Protein AF-A0A0U5F1R9-F1 (afdb_monomer_lite)

Radius of gyration: 29.96 Å; chains: 1; bounding box: 69×54×104 Å

Foldseek 3Di:
DDDDDDPPCPPPPPDDPVQDDPVFAQDPDDPDDPVNVVVVVVVVCPAPVNVVVLVVLVVPPDDVVVSVVVVVVVVVVVVVVVVVLCVVCVVRSGDPLVVLCVVLNDVGSVVVVVVVVVVVVVVVVVRVVVVVVVVLVVCCVVPVVCVVVSPPVVPDPCVVVVVVVVVVPPPDDDPPPPPPPPPPDPPPCPDDPPDDDDDPPDDPDDPDPPPDDDDDPDDD

pLDDT: mean 70.12, std 21.04, range [26.09, 96.5]

Secondary structure (DSSP, 8-state):
-PPP------------TTT--GGGS--S-----HHHHHHHHHHHHS-HHHHHHHHHHHSSSS-HHHHHHHHHHHHHHHHHHHHHHHHHHHHH---HHHHHHHHHHHHHTHHHHHHHHHHHHHHHHHHHHHHHHHHHHHHHHH-GGGHHHH-HHHH-TTSHHHHHHHHTT-SSSS--------------------S-PPPTT--TT-----------S---

Organism: NCBI:txid446692

Structure (mmCIF, N/CA/C/O backbone):
data_AF-A0A0U5F1R9-F1
#
_entry.id   AF-A0A0U5F1R9-F1
#
loop_
_atom_site.group_PDB
_atom_site.id
_atom_site.type_symbol
_atom_site.label_atom_id
_atom_site.label_alt_id
_atom_site.label_comp_id
_atom_site.label_asym_id
_atom_site.label_entity_id
_atom_site.label_seq_id
_atom_site.pdbx_PDB_ins_code
_atom_site.Cartn_x
_atom_site.Cartn_y
_atom_site.Cartn_z
_atom_site.occupancy
_atom_site.B_iso_or_equiv
_atom_site.auth_seq_id
_atom_site.auth_comp_id
_atom_site.auth_asym_id
_atom_site.auth_atom_id
_atom_site.pdbx_PDB_model_num
ATOM 1 N N . MET A 1 1 ? -18.291 -7.233 63.906 1.00 38.94 1 MET A N 1
ATOM 2 C CA . MET A 1 1 ? -17.162 -7.272 62.957 1.00 38.94 1 MET A CA 1
ATOM 3 C C . MET A 1 1 ? -17.760 -7.561 61.591 1.00 38.94 1 MET A C 1
ATOM 5 O O . MET A 1 1 ? -18.086 -8.702 61.314 1.00 38.94 1 MET A O 1
ATOM 9 N N . SER A 1 2 ? -18.094 -6.514 60.836 1.00 51.09 2 SER A N 1
ATOM 10 C CA . SER A 1 2 ? -18.709 -6.617 59.508 1.00 51.09 2 SER A CA 1
ATOM 11 C C . SER A 1 2 ? -17.613 -6.827 58.464 1.00 51.09 2 SER A C 1
ATOM 13 O O . SER A 1 2 ? -16.729 -5.979 58.342 1.00 51.09 2 SER A O 1
ATOM 15 N N . GLU A 1 3 ? -17.661 -7.950 57.751 1.00 55.22 3 GLU A N 1
ATOM 16 C CA . GLU A 1 3 ? -16.858 -8.204 56.550 1.00 55.22 3 GLU A CA 1
ATOM 17 C C . GLU A 1 3 ? -16.991 -7.043 55.547 1.00 55.22 3 GLU A C 1
ATOM 19 O O . GLU A 1 3 ? -18.115 -6.611 55.269 1.00 55.22 3 GLU A O 1
ATOM 24 N N . PRO A 1 4 ? -15.892 -6.524 54.971 1.00 54.47 4 PRO A N 1
ATOM 25 C CA . PRO A 1 4 ? -15.993 -5.630 53.831 1.00 54.47 4 PRO A CA 1
ATOM 26 C C . PRO A 1 4 ? -16.301 -6.450 52.573 1.00 54.47 4 PRO A C 1
ATOM 28 O O . PRO A 1 4 ? -15.536 -7.330 52.183 1.00 54.47 4 PRO A O 1
ATOM 31 N N . ALA A 1 5 ? -17.425 -6.139 51.927 1.00 50.62 5 ALA A N 1
ATOM 32 C CA . ALA A 1 5 ? -17.806 -6.695 50.637 1.00 50.62 5 ALA A CA 1
ATOM 33 C C . ALA A 1 5 ? -16.681 -6.481 49.610 1.00 50.62 5 ALA A C 1
ATOM 35 O O . ALA A 1 5 ? -16.394 -5.353 49.203 1.00 50.62 5 ALA A O 1
ATOM 36 N N . SER A 1 6 ? -16.044 -7.570 49.178 1.00 49.09 6 SER A N 1
ATOM 37 C CA . SER A 1 6 ? -15.080 -7.540 48.084 1.00 49.09 6 SER A CA 1
ATOM 38 C C . SER A 1 6 ? -15.829 -7.314 46.770 1.00 49.09 6 SER A C 1
ATOM 40 O O . SER A 1 6 ? -16.457 -8.225 46.226 1.00 49.09 6 SER A O 1
ATOM 42 N N . PHE A 1 7 ? -15.773 -6.091 46.251 1.00 44.41 7 PHE A N 1
ATOM 43 C CA . PHE A 1 7 ? -16.306 -5.738 44.940 1.00 44.41 7 PHE A CA 1
ATOM 44 C C . PHE A 1 7 ? -15.371 -6.272 43.840 1.00 44.41 7 PHE A C 1
ATOM 46 O O . PHE A 1 7 ? -14.567 -5.545 43.262 1.00 44.41 7 PHE A O 1
ATOM 53 N N . SER A 1 8 ? -15.455 -7.575 43.569 1.00 46.41 8 SER A N 1
ATOM 54 C CA . SER A 1 8 ? -14.884 -8.196 42.372 1.00 46.41 8 SER A CA 1
ATOM 55 C C . SER A 1 8 ? -15.779 -7.858 41.179 1.00 46.41 8 SER A C 1
ATOM 57 O O . SER A 1 8 ? -16.702 -8.593 40.833 1.00 46.41 8 SER A O 1
ATOM 59 N N . HIS A 1 9 ? -15.555 -6.697 40.564 1.00 47.56 9 HIS A N 1
ATOM 60 C CA . HIS A 1 9 ? -16.227 -6.321 39.321 1.00 47.56 9 HIS A CA 1
ATOM 61 C C . HIS A 1 9 ? -15.444 -6.883 38.130 1.00 47.56 9 HIS A C 1
ATOM 63 O O . HIS A 1 9 ? -14.800 -6.151 37.375 1.00 47.56 9 HIS A O 1
ATOM 69 N N . SER A 1 10 ? -15.473 -8.207 37.970 1.00 55.53 10 SER A N 1
ATOM 70 C CA . SER A 1 10 ? -15.131 -8.841 36.697 1.00 55.53 10 SER A CA 1
ATOM 71 C C . SER A 1 10 ? -16.234 -8.481 35.704 1.00 55.53 10 SER A C 1
ATOM 73 O O . SER A 1 10 ? -17.285 -9.109 35.618 1.00 55.53 10 SER A O 1
ATOM 75 N N . ARG A 1 11 ? -16.034 -7.366 34.998 1.00 50.50 11 ARG A N 1
ATOM 76 C CA . ARG A 1 11 ? -16.950 -6.889 33.965 1.00 50.50 11 ARG A CA 1
ATOM 77 C C . ARG A 1 11 ? -16.877 -7.878 32.799 1.00 50.50 11 ARG A C 1
ATOM 79 O O . ARG A 1 11 ? -16.036 -7.735 31.917 1.00 50.50 11 ARG A O 1
ATOM 86 N N . HIS A 1 12 ? -17.707 -8.916 32.831 1.00 45.56 12 HIS A N 1
ATOM 87 C CA . HIS A 1 12 ? -17.907 -9.807 31.697 1.00 45.56 12 HIS A CA 1
ATOM 88 C C . HIS A 1 12 ? -18.446 -8.956 30.544 1.00 45.56 12 HIS A C 1
ATOM 90 O O . HIS A 1 12 ? -19.600 -8.536 30.551 1.00 45.56 12 HIS A O 1
ATOM 96 N N . VAL A 1 13 ? -17.579 -8.616 29.590 1.00 60.16 13 VAL A N 1
ATOM 97 C CA . VAL A 1 13 ? -18.001 -7.976 28.346 1.00 60.16 13 VAL A CA 1
ATOM 98 C C . VAL A 1 13 ? -18.813 -9.028 27.597 1.00 60.16 13 VAL A C 1
ATOM 100 O O . VAL A 1 13 ? -18.240 -9.982 27.074 1.00 60.16 13 VAL A O 1
ATOM 103 N N . GLU A 1 14 ? -20.140 -8.892 27.588 1.00 59.53 14 GLU A N 1
ATOM 104 C CA . GLU A 1 14 ? -21.013 -9.698 26.732 1.00 59.53 14 GLU A CA 1
ATOM 105 C C . GLU A 1 14 ? -20.689 -9.376 25.269 1.00 59.53 14 GLU A C 1
ATOM 107 O O . GLU A 1 14 ? -21.191 -8.426 24.666 1.00 59.53 14 GLU A O 1
ATOM 112 N N . LEU A 1 15 ? -19.769 -10.152 24.704 1.00 68.38 15 LEU A N 1
ATOM 113 C CA . LEU A 1 15 ? -19.431 -10.103 23.295 1.00 68.38 15 LEU A CA 1
ATOM 114 C C . LEU A 1 15 ? -20.604 -10.683 22.505 1.00 68.38 15 LEU A C 1
ATOM 116 O O . LEU A 1 15 ? -21.000 -11.830 22.697 1.00 68.38 15 LEU A O 1
ATOM 120 N N . ASN A 1 16 ? -21.168 -9.886 21.602 1.00 70.06 16 ASN A N 1
ATOM 121 C CA . ASN A 1 16 ? -22.225 -10.365 20.724 1.00 70.06 16 ASN A CA 1
ATOM 122 C C . ASN A 1 16 ? -21.656 -11.428 19.770 1.00 70.06 16 ASN A C 1
ATOM 124 O O . ASN A 1 16 ? -20.858 -11.102 18.887 1.00 70.06 16 ASN A O 1
ATOM 128 N N . ALA A 1 17 ? -22.123 -12.672 19.915 1.00 69.69 17 ALA A N 1
ATOM 129 C CA . ALA A 1 17 ? -21.661 -13.835 19.157 1.00 69.69 17 ALA A CA 1
ATOM 130 C C . ALA A 1 17 ? -21.727 -13.661 17.626 1.00 69.69 17 ALA A C 1
ATOM 132 O O . ALA A 1 17 ? -20.958 -14.289 16.906 1.00 69.69 17 ALA A O 1
ATOM 133 N N . SER A 1 18 ? -22.599 -12.784 17.112 1.00 69.31 18 SER A N 1
ATOM 134 C CA . SER A 1 18 ? -22.697 -12.496 15.674 1.00 69.31 18 SER A CA 1
ATOM 135 C C . SER A 1 18 ? -21.620 -11.531 15.155 1.00 69.31 18 SER A C 1
ATOM 137 O O . SER A 1 18 ? -21.441 -11.427 13.941 1.00 69.31 18 SER A O 1
ATOM 139 N N . LEU A 1 19 ? -20.948 -10.771 16.026 1.00 65.62 19 LEU A N 1
ATOM 140 C CA . LEU A 1 19 ? -20.050 -9.667 15.645 1.00 65.62 19 LEU A CA 1
ATOM 141 C C . LEU A 1 19 ? -18.630 -9.804 16.201 1.00 65.62 19 LEU A C 1
ATOM 143 O O . LEU A 1 19 ? -17.734 -9.085 15.737 1.00 65.62 19 LEU A O 1
ATOM 147 N N . SER A 1 20 ? -18.433 -10.698 17.171 1.00 68.50 20 SER A N 1
ATOM 148 C CA . SER A 1 20 ? -17.139 -11.046 17.749 1.00 68.50 20 SER A CA 1
ATOM 149 C C . SER A 1 20 ? -16.585 -12.319 17.110 1.00 68.50 20 SER A C 1
ATOM 151 O O . SER A 1 20 ? -17.186 -13.385 17.208 1.00 68.50 20 SER A O 1
ATOM 153 N N . ASN A 1 21 ? -15.413 -12.211 16.492 1.00 77.50 21 ASN A N 1
ATOM 154 C CA . ASN A 1 21 ? -14.581 -13.338 16.069 1.00 77.50 21 ASN A CA 1
ATOM 155 C C . ASN A 1 21 ? -13.237 -13.214 16.802 1.00 77.50 21 ASN A C 1
ATOM 157 O O . ASN A 1 21 ? -12.833 -12.094 17.116 1.00 77.50 21 ASN A O 1
ATOM 161 N N . SER A 1 22 ? -12.537 -14.323 17.050 1.00 70.50 22 SER A N 1
ATOM 162 C CA . SER A 1 22 ? -11.188 -14.319 17.629 1.00 70.50 22 SER A CA 1
ATOM 163 C C . SER A 1 22 ? -10.212 -13.399 16.882 1.00 70.50 22 SER A C 1
ATOM 165 O O . SER A 1 22 ? -9.401 -12.744 17.524 1.00 70.50 22 SER A O 1
ATOM 167 N N . ALA A 1 23 ? -10.348 -13.253 15.559 1.00 70.56 23 ALA A N 1
ATOM 168 C CA . ALA A 1 23 ? -9.547 -12.334 14.741 1.00 70.56 23 ALA A CA 1
ATOM 169 C C . ALA A 1 23 ? -9.922 -10.841 14.886 1.00 70.56 23 ALA A C 1
ATOM 171 O O . ALA A 1 23 ? -9.206 -9.973 14.393 1.00 70.56 23 ALA A O 1
ATOM 172 N N . LEU A 1 24 ? -11.064 -10.529 15.508 1.00 75.25 24 LEU A N 1
ATOM 173 C CA . LEU A 1 24 ? -11.566 -9.160 15.698 1.00 75.25 24 LEU A CA 1
ATOM 174 C C . LEU A 1 24 ? -11.453 -8.671 17.143 1.00 75.25 24 LEU A C 1
ATOM 176 O O . LEU A 1 24 ? -11.773 -7.512 17.417 1.00 75.25 24 LEU A O 1
ATOM 180 N N . LEU A 1 25 ? -11.053 -9.550 18.061 1.00 77.44 25 LEU A N 1
ATOM 181 C CA . LEU A 1 25 ? -10.846 -9.177 19.448 1.00 77.44 25 LEU A CA 1
ATOM 182 C C . LEU A 1 25 ? -9.656 -8.217 19.559 1.00 77.44 25 LEU A C 1
ATOM 184 O O . LEU A 1 25 ? -8.712 -8.321 18.774 1.00 77.44 25 LEU A O 1
ATOM 188 N N . PRO A 1 26 ? -9.692 -7.282 20.522 1.00 71.50 26 PRO A N 1
ATOM 189 C CA . PRO A 1 26 ? -8.546 -6.438 20.805 1.00 71.50 26 PRO A CA 1
ATOM 190 C C . PRO A 1 26 ? -7.312 -7.286 21.095 1.00 71.50 26 PRO A C 1
ATOM 192 O O . PRO A 1 26 ? -7.377 -8.241 21.872 1.00 71.50 26 PRO A O 1
ATOM 195 N N . THR A 1 27 ? -6.186 -6.928 20.490 1.00 75.62 27 THR A N 1
ATOM 196 C CA . THR A 1 27 ? -4.931 -7.639 20.727 1.00 75.62 27 THR A CA 1
ATOM 197 C C . THR A 1 27 ? -4.437 -7.379 22.153 1.00 75.62 27 THR A C 1
ATOM 199 O O . THR A 1 27 ? -4.058 -6.254 22.486 1.00 75.62 27 THR A O 1
ATOM 202 N N . THR A 1 28 ? -4.422 -8.424 22.985 1.00 72.44 28 THR A N 1
ATOM 203 C CA . THR A 1 28 ? -3.986 -8.358 24.392 1.00 72.44 28 THR A CA 1
ATOM 204 C C . THR A 1 28 ? -2.463 -8.297 24.533 1.00 72.44 28 THR A C 1
ATOM 206 O O . THR A 1 28 ? -1.962 -7.608 25.417 1.00 72.44 28 THR A O 1
ATOM 209 N N . GLU A 1 29 ? -1.721 -8.967 23.643 1.00 77.81 29 GLU A N 1
ATOM 210 C CA . GLU A 1 29 ? -0.254 -8.996 23.658 1.00 77.81 29 GLU A CA 1
ATOM 211 C C . GLU A 1 29 ? 0.343 -8.330 22.419 1.00 77.81 29 GLU A C 1
ATOM 213 O O . GLU A 1 29 ? 0.061 -8.711 21.284 1.00 77.81 29 GLU A O 1
ATOM 218 N N . ARG A 1 30 ? 1.198 -7.328 22.635 1.00 78.75 30 ARG A N 1
ATOM 219 C CA . ARG A 1 30 ? 1.895 -6.603 21.569 1.00 78.75 30 ARG A CA 1
ATOM 220 C C . ARG A 1 30 ? 3.376 -6.943 21.608 1.00 78.75 30 ARG A C 1
ATOM 222 O O . ARG A 1 30 ? 4.108 -6.404 22.428 1.00 78.75 30 ARG A O 1
ATOM 229 N N . THR A 1 31 ? 3.800 -7.833 20.719 1.00 86.81 31 THR A N 1
ATOM 230 C CA . THR A 1 31 ? 5.184 -8.332 20.654 1.00 86.81 31 THR A CA 1
ATOM 231 C C . THR A 1 31 ? 6.075 -7.562 19.680 1.00 86.81 31 THR A C 1
ATOM 233 O O . THR A 1 31 ? 7.276 -7.804 19.642 1.00 86.81 31 THR A O 1
ATOM 236 N N . TRP A 1 32 ? 5.504 -6.646 18.893 1.00 88.88 32 TRP A N 1
ATOM 237 C CA . TRP A 1 32 ? 6.220 -5.953 17.824 1.00 88.88 32 TRP A CA 1
ATOM 238 C C . TRP A 1 32 ? 7.170 -4.890 18.373 1.00 88.88 32 TRP A C 1
ATOM 240 O O . TRP A 1 32 ? 6.753 -3.947 19.053 1.00 88.88 32 TRP A O 1
ATOM 250 N N . SER A 1 33 ? 8.441 -5.028 18.020 1.00 90.38 33 SER A N 1
ATOM 251 C CA . SER A 1 33 ? 9.487 -4.037 18.237 1.00 90.38 33 SER A CA 1
ATOM 252 C C . SER A 1 33 ? 9.481 -2.985 17.123 1.00 90.38 33 SER A C 1
ATOM 254 O O . SER A 1 33 ? 8.861 -3.151 16.073 1.00 90.38 33 SER A O 1
ATOM 256 N N . TRP A 1 34 ? 10.227 -1.896 17.316 1.00 89.38 34 TRP A N 1
ATOM 257 C CA . TRP A 1 34 ? 10.412 -0.845 16.308 1.00 89.38 34 TRP A CA 1
ATOM 258 C C . TRP A 1 34 ? 10.943 -1.397 14.971 1.00 89.38 34 TRP A C 1
ATOM 260 O O . TRP A 1 34 ? 10.589 -0.887 13.908 1.00 89.38 34 TRP A O 1
ATOM 270 N N . PHE A 1 35 ? 11.751 -2.462 15.023 1.00 90.94 35 PHE A N 1
ATOM 271 C CA . PHE A 1 35 ? 12.314 -3.110 13.840 1.00 90.94 35 PHE A CA 1
ATOM 272 C C . PHE A 1 35 ? 11.259 -3.864 13.017 1.00 90.94 35 PHE A C 1
ATOM 274 O O . PHE A 1 35 ? 11.340 -3.877 11.789 1.00 90.94 35 PHE A O 1
ATOM 281 N N . ASP A 1 36 ? 10.240 -4.434 13.664 1.00 92.19 36 ASP A N 1
ATOM 282 C CA . ASP A 1 36 ? 9.142 -5.119 12.972 1.00 92.19 36 ASP A CA 1
ATOM 283 C C . ASP A 1 36 ? 8.290 -4.110 12.198 1.00 92.19 36 ASP A C 1
ATOM 285 O O . ASP A 1 36 ? 7.957 -4.324 11.031 1.00 92.19 36 ASP A O 1
ATOM 289 N N . TYR A 1 37 ? 8.023 -2.952 12.811 1.00 88.38 37 TYR A N 1
ATOM 290 C CA . TYR A 1 37 ? 7.350 -1.848 12.130 1.00 88.38 37 TYR A CA 1
ATOM 291 C C . TYR A 1 37 ? 8.169 -1.339 10.943 1.00 88.38 37 TYR A C 1
ATOM 293 O O . TYR A 1 37 ? 7.615 -1.164 9.860 1.00 88.38 37 TYR A O 1
ATOM 301 N N . LEU A 1 38 ? 9.480 -1.137 11.116 1.00 90.81 38 LEU A N 1
ATOM 302 C CA . LEU A 1 38 ? 10.351 -0.714 10.020 1.00 90.81 38 LEU A CA 1
ATOM 303 C C . LEU A 1 38 ? 10.332 -1.728 8.870 1.00 90.81 38 LEU A C 1
ATOM 305 O O . LEU A 1 38 ? 10.169 -1.340 7.717 1.00 90.81 38 LEU A O 1
ATOM 309 N N . SER A 1 39 ? 10.465 -3.016 9.181 1.00 91.50 39 SER A N 1
ATOM 310 C CA . SER A 1 39 ? 10.481 -4.090 8.183 1.00 91.50 39 SER A CA 1
A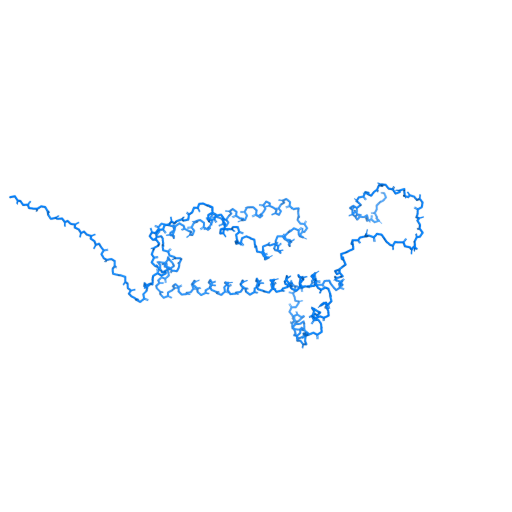TOM 311 C C . SER A 1 39 ? 9.165 -4.162 7.408 1.00 91.50 39 SER A C 1
ATOM 313 O O . SER A 1 39 ? 9.173 -4.294 6.184 1.00 91.50 39 SER A O 1
ATOM 315 N N . PHE A 1 40 ? 8.035 -4.003 8.100 1.00 89.69 40 PHE A N 1
ATOM 316 C CA . PHE A 1 40 ? 6.717 -3.935 7.472 1.00 89.69 40 PHE A CA 1
ATOM 317 C C . PHE A 1 40 ? 6.603 -2.754 6.497 1.00 89.69 40 PHE A C 1
ATOM 319 O O . PHE A 1 40 ? 6.160 -2.938 5.365 1.00 89.69 40 PHE A O 1
ATOM 326 N N . TRP A 1 41 ? 7.062 -1.565 6.896 1.00 90.12 41 TRP A N 1
ATOM 327 C CA . TRP A 1 41 ? 7.062 -0.388 6.022 1.00 90.12 41 TRP A CA 1
ATOM 328 C C . TRP A 1 41 ? 8.006 -0.538 4.828 1.00 90.12 41 TRP A C 1
ATOM 330 O O . TRP A 1 41 ? 7.643 -0.188 3.708 1.00 90.12 41 TRP A O 1
ATOM 340 N N . MET A 1 42 ? 9.199 -1.096 5.035 1.00 90.75 42 MET A N 1
ATOM 341 C CA . MET A 1 42 ? 10.142 -1.333 3.941 1.00 90.75 42 MET A CA 1
ATOM 342 C C . MET A 1 42 ? 9.579 -2.320 2.917 1.00 90.75 42 MET A C 1
ATOM 344 O O . MET A 1 42 ? 9.765 -2.106 1.721 1.00 90.75 42 MET A O 1
ATOM 348 N N . SER A 1 43 ? 8.846 -3.342 3.363 1.00 89.56 43 SER A N 1
ATOM 349 C CA . SER A 1 43 ? 8.149 -4.282 2.478 1.00 89.56 43 SER A CA 1
ATOM 350 C C . SER A 1 43 ? 7.118 -3.588 1.576 1.00 89.56 43 SER A C 1
ATOM 352 O O . SER A 1 43 ? 7.036 -3.891 0.390 1.00 89.56 43 SER A O 1
ATOM 354 N N . ASP A 1 44 ? 6.368 -2.621 2.111 1.00 88.56 44 ASP A N 1
ATOM 355 C CA . ASP A 1 44 ? 5.372 -1.860 1.343 1.00 88.56 44 ASP A CA 1
ATOM 356 C C . ASP A 1 44 ? 6.026 -0.947 0.288 1.00 88.56 44 ASP A C 1
ATOM 358 O O . ASP A 1 44 ? 5.602 -0.901 -0.869 1.00 88.56 44 ASP A O 1
ATOM 362 N N . VAL A 1 45 ? 7.120 -0.272 0.661 1.00 88.69 45 VAL A N 1
ATOM 363 C CA . VAL A 1 45 ? 7.841 0.654 -0.228 1.00 88.69 45 VAL A CA 1
ATOM 364 C C . VAL A 1 45 ? 8.534 -0.078 -1.380 1.00 88.69 45 VAL A C 1
ATOM 366 O O . VAL A 1 45 ? 8.517 0.420 -2.510 1.00 88.69 45 VAL A O 1
ATOM 369 N N . HIS A 1 46 ? 9.119 -1.253 -1.130 1.00 90.50 46 HIS A N 1
ATOM 370 C CA . HIS A 1 46 ? 9.883 -2.018 -2.124 1.00 90.50 46 HIS A CA 1
ATOM 371 C C . HIS A 1 46 ? 8.961 -2.801 -3.065 1.00 90.50 46 HIS A C 1
ATOM 373 O O . HIS A 1 46 ? 8.950 -4.031 -3.097 1.00 90.50 46 HIS A O 1
ATOM 379 N N . SER A 1 47 ? 8.205 -2.068 -3.875 1.00 89.50 47 SER A N 1
ATOM 380 C CA . SER A 1 47 ? 7.290 -2.626 -4.860 1.00 89.50 47 SER A CA 1
ATOM 381 C C . SER A 1 47 ? 7.630 -2.138 -6.269 1.00 89.50 47 SER A C 1
ATOM 383 O O . SER A 1 47 ? 8.128 -1.025 -6.448 1.00 89.50 47 SER A O 1
ATOM 385 N N . VAL A 1 48 ? 7.342 -2.954 -7.290 1.00 87.06 48 VAL A N 1
ATOM 386 C CA . VAL A 1 48 ? 7.623 -2.592 -8.693 1.00 87.06 48 VAL A CA 1
ATOM 387 C C . VAL A 1 48 ? 6.891 -1.304 -9.076 1.00 87.06 48 VAL A C 1
ATOM 389 O O . VAL A 1 48 ? 7.479 -0.425 -9.701 1.00 87.06 48 VAL A O 1
ATOM 392 N N . GLY A 1 49 ? 5.642 -1.147 -8.626 1.00 85.88 49 GLY A N 1
ATOM 393 C CA . GLY A 1 49 ? 4.862 0.075 -8.832 1.00 85.88 49 GLY A CA 1
ATOM 394 C C . GLY A 1 49 ? 5.536 1.330 -8.265 1.00 85.88 49 GLY A C 1
ATOM 395 O O . GLY A 1 49 ? 5.538 2.371 -8.924 1.00 85.88 49 GLY A O 1
ATOM 396 N N . THR A 1 50 ? 6.169 1.232 -7.093 1.00 88.19 50 THR A N 1
ATOM 397 C CA . THR A 1 50 ? 6.925 2.343 -6.492 1.00 88.19 50 THR A CA 1
ATOM 398 C C . THR A 1 50 ? 8.119 2.733 -7.361 1.00 88.19 50 THR A C 1
ATOM 400 O O . THR A 1 50 ? 8.315 3.916 -7.634 1.00 88.19 50 THR A O 1
ATOM 403 N N . TYR A 1 51 ? 8.886 1.756 -7.855 1.00 90.19 51 TYR A N 1
ATOM 404 C CA . TYR A 1 51 ? 10.049 2.027 -8.707 1.00 90.19 51 TYR A CA 1
ATOM 405 C C . TYR A 1 51 ? 9.668 2.606 -10.066 1.00 90.19 51 TYR A C 1
ATOM 407 O O . TYR A 1 51 ? 10.319 3.541 -10.524 1.00 90.19 51 TYR A O 1
ATOM 415 N N . VAL A 1 52 ? 8.597 2.103 -10.685 1.00 89.00 52 VAL A N 1
ATOM 416 C CA . VAL A 1 52 ? 8.071 2.654 -11.945 1.00 89.00 52 VAL A CA 1
ATOM 417 C C . VAL A 1 52 ? 7.604 4.095 -11.742 1.00 89.00 52 VAL A C 1
ATOM 419 O O . VAL A 1 52 ? 7.937 4.970 -12.534 1.00 89.00 52 VAL A O 1
ATOM 422 N N . THR A 1 53 ? 6.887 4.369 -10.651 1.00 88.50 53 THR A N 1
ATOM 423 C CA . THR A 1 53 ? 6.421 5.726 -10.329 1.00 88.50 53 THR A CA 1
ATOM 424 C C . THR A 1 53 ? 7.593 6.678 -10.114 1.00 88.50 53 THR A C 1
ATOM 426 O O . THR A 1 53 ? 7.589 7.790 -10.640 1.00 88.50 53 THR A O 1
ATOM 429 N N . LEU A 1 54 ? 8.616 6.236 -9.377 1.00 90.44 54 LEU A N 1
ATOM 430 C CA . LEU A 1 54 ? 9.823 7.021 -9.143 1.00 90.44 54 LEU A CA 1
ATOM 431 C C . LEU A 1 54 ? 10.579 7.283 -10.452 1.00 90.44 54 LEU A C 1
ATOM 433 O O . LEU A 1 54 ? 10.958 8.420 -10.715 1.00 90.44 54 LEU A O 1
ATOM 437 N N . GLY A 1 55 ? 10.734 6.255 -11.292 1.00 89.31 55 GLY A N 1
ATOM 438 C CA . GLY A 1 55 ? 11.339 6.370 -12.618 1.00 89.31 55 GLY A CA 1
ATOM 439 C C . GLY A 1 55 ? 10.613 7.386 -13.496 1.00 89.31 55 GLY A C 1
ATOM 440 O O . GLY A 1 55 ? 11.257 8.260 -14.063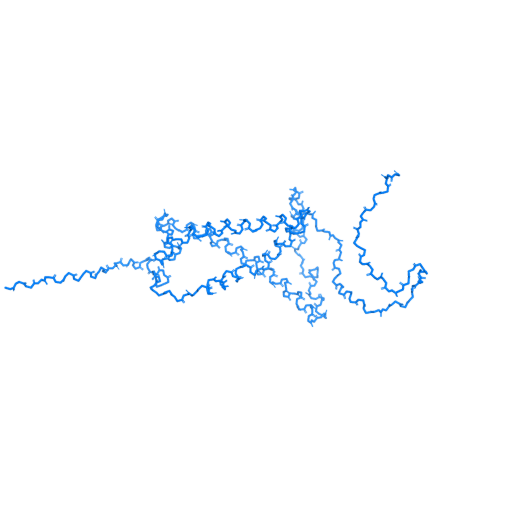 1.00 89.31 55 GLY A O 1
ATOM 441 N N . ASN A 1 56 ? 9.278 7.352 -13.525 1.00 88.88 56 ASN A N 1
ATOM 442 C CA . ASN A 1 56 ? 8.468 8.310 -14.285 1.00 88.88 56 ASN A CA 1
ATOM 443 C C . ASN A 1 56 ? 8.619 9.750 -13.768 1.00 88.88 56 ASN A C 1
ATOM 445 O O . ASN A 1 56 ? 8.648 10.700 -14.550 1.00 88.88 56 ASN A O 1
ATOM 449 N N . LEU A 1 57 ? 8.738 9.921 -12.450 1.00 88.25 57 LEU A N 1
ATOM 450 C CA . LEU A 1 57 ? 8.899 11.235 -11.835 1.00 88.25 57 LEU A CA 1
ATOM 451 C C . LEU A 1 57 ? 10.277 11.846 -12.135 1.00 88.25 57 LEU A C 1
ATOM 453 O O . LEU A 1 57 ? 10.373 13.051 -12.346 1.00 88.25 57 LEU A O 1
ATOM 457 N N . PHE A 1 58 ? 11.326 11.022 -12.203 1.00 87.50 58 PHE A N 1
ATOM 458 C CA . PHE A 1 58 ? 12.666 11.453 -12.620 1.00 87.50 58 PHE A CA 1
ATOM 459 C C . PHE A 1 58 ? 12.848 11.548 -14.139 1.00 87.50 58 PHE A C 1
ATOM 461 O O . PHE A 1 58 ? 13.732 12.269 -14.586 1.00 87.50 58 PHE A O 1
ATOM 468 N N . ALA A 1 59 ? 12.023 10.852 -14.922 1.00 89.12 59 ALA A N 1
ATOM 469 C CA . ALA A 1 59 ? 11.968 10.994 -16.377 1.00 89.12 59 ALA A CA 1
ATOM 470 C C . ALA A 1 59 ? 11.216 12.259 -16.824 1.00 89.12 59 ALA A C 1
ATOM 472 O O . ALA A 1 59 ? 11.203 12.580 -18.007 1.00 89.12 59 ALA A O 1
ATOM 473 N N . SER A 1 60 ? 10.565 12.960 -15.894 1.00 86.19 60 SER A N 1
ATOM 474 C CA . SER A 1 60 ? 9.962 14.264 -16.163 1.00 86.19 60 SER A CA 1
ATOM 475 C C . SER A 1 60 ? 11.061 15.319 -16.331 1.00 86.19 60 SER A C 1
ATOM 477 O O . SER A 1 60 ? 12.090 15.235 -15.668 1.00 86.19 60 SER A O 1
ATOM 479 N N . ASP A 1 61 ? 10.817 16.375 -17.111 1.00 88.69 61 ASP A N 1
ATOM 480 C CA . ASP A 1 61 ? 11.770 17.486 -17.333 1.00 88.69 61 ASP A CA 1
ATOM 481 C C . ASP A 1 61 ? 12.022 18.370 -16.085 1.00 88.69 61 ASP A C 1
ATOM 483 O O . ASP A 1 61 ? 12.505 19.502 -16.165 1.00 88.69 61 ASP A O 1
ATOM 487 N N . LEU A 1 62 ? 11.659 17.880 -14.899 1.00 87.25 62 LEU A N 1
ATOM 488 C CA . LEU A 1 62 ? 11.834 18.559 -13.626 1.00 87.25 62 LEU A CA 1
ATOM 489 C C . LEU A 1 62 ? 13.258 18.339 -13.095 1.00 87.25 62 LEU A C 1
ATOM 491 O O . LEU A 1 62 ? 13.813 17.247 -13.216 1.00 87.25 62 LEU A O 1
ATOM 495 N N . PRO A 1 63 ? 13.848 19.334 -12.408 1.00 91.19 63 PRO A N 1
ATOM 496 C CA . PRO A 1 63 ? 15.130 19.138 -11.751 1.00 91.19 63 PRO A CA 1
ATOM 497 C C . PRO A 1 63 ? 15.003 18.040 -10.686 1.00 91.19 63 PRO A C 1
ATOM 499 O O . PRO A 1 63 ? 14.173 18.134 -9.779 1.00 91.19 63 PRO A O 1
ATOM 502 N N . GLY A 1 64 ? 15.860 17.015 -10.759 1.00 89.62 64 GLY A N 1
ATOM 503 C CA . GLY A 1 64 ? 15.767 15.823 -9.904 1.00 89.62 64 GLY A CA 1
ATOM 504 C C . GLY A 1 64 ? 15.774 16.119 -8.398 1.00 89.62 64 GLY A C 1
ATOM 505 O O . GLY A 1 64 ? 15.121 15.428 -7.619 1.00 89.62 64 GLY A O 1
ATOM 506 N N . MET A 1 65 ? 16.434 17.199 -7.971 1.00 92.38 65 MET A N 1
ATOM 507 C CA . MET A 1 65 ? 16.403 17.632 -6.570 1.00 92.38 65 MET A CA 1
ATOM 508 C C . MET A 1 65 ? 15.022 18.154 -6.140 1.00 92.38 65 MET A C 1
ATOM 510 O O . MET A 1 65 ? 14.591 17.897 -5.018 1.00 92.38 65 MET A O 1
ATOM 514 N N . ALA A 1 66 ? 14.295 18.850 -7.021 1.00 92.38 66 ALA A N 1
ATOM 515 C CA . ALA A 1 66 ? 12.934 19.302 -6.725 1.00 92.38 66 ALA A CA 1
ATOM 516 C C . ALA A 1 66 ? 11.968 18.116 -6.624 1.00 92.38 66 ALA A C 1
ATOM 518 O O . ALA A 1 66 ? 11.136 18.077 -5.719 1.00 92.38 66 ALA A O 1
ATOM 519 N N . VAL A 1 67 ? 12.136 17.121 -7.499 1.00 92.81 67 VAL A N 1
ATOM 520 C CA . VAL A 1 67 ? 11.422 15.840 -7.436 1.00 92.81 67 VAL A CA 1
ATOM 521 C C . VAL A 1 67 ? 11.669 15.136 -6.098 1.00 92.81 67 VAL A C 1
ATOM 523 O O . VAL A 1 67 ? 10.717 14.753 -5.418 1.00 92.81 67 VAL A O 1
ATOM 526 N N . ALA A 1 68 ? 12.931 15.024 -5.675 1.00 92.38 68 ALA A N 1
ATOM 527 C CA . ALA A 1 68 ? 13.295 14.379 -4.416 1.00 92.38 68 ALA A CA 1
ATOM 528 C C . ALA A 1 68 ? 12.710 15.100 -3.188 1.00 92.38 68 ALA A C 1
ATOM 530 O O . ALA A 1 68 ? 12.172 14.453 -2.287 1.00 92.38 68 ALA A O 1
ATOM 531 N N . ILE A 1 69 ? 12.763 16.437 -3.158 1.00 94.88 69 ILE A N 1
ATOM 532 C CA . ILE A 1 69 ? 12.171 17.235 -2.073 1.00 94.88 69 ILE A CA 1
ATOM 533 C C . ILE A 1 69 ? 10.646 17.084 -2.065 1.00 94.88 69 ILE A C 1
ATOM 535 O O . ILE A 1 69 ? 10.061 16.879 -1.002 1.00 94.88 69 ILE A O 1
ATOM 539 N N . GLY A 1 70 ? 9.997 17.143 -3.232 1.00 93.88 70 GLY A N 1
ATOM 540 C CA . GLY A 1 70 ? 8.552 16.945 -3.353 1.00 93.88 70 GLY A CA 1
ATOM 541 C C . GLY A 1 70 ? 8.113 15.573 -2.839 1.00 93.88 70 GLY A C 1
ATOM 542 O O . GLY A 1 70 ? 7.155 15.478 -2.070 1.00 93.88 70 GLY A O 1
ATOM 543 N N . LEU A 1 71 ? 8.864 14.524 -3.183 1.00 92.75 71 LEU A N 1
ATOM 544 C CA . LEU A 1 71 ? 8.627 13.167 -2.695 1.00 92.75 71 LEU A CA 1
ATOM 545 C C . LEU A 1 71 ? 8.798 13.070 -1.173 1.00 92.75 71 LEU A C 1
ATOM 547 O O . LEU A 1 71 ? 7.946 12.494 -0.497 1.00 92.75 71 LEU A O 1
ATOM 551 N N . LEU A 1 72 ? 9.857 13.672 -0.622 1.00 94.00 72 LEU A N 1
ATOM 552 C CA . LEU A 1 72 ? 10.105 13.696 0.820 1.00 94.00 72 LEU A CA 1
ATOM 553 C C . LEU A 1 72 ? 8.960 14.386 1.572 1.00 94.00 72 LEU A C 1
ATOM 555 O O . LEU A 1 72 ? 8.445 13.844 2.549 1.00 94.00 72 LEU A O 1
ATOM 559 N N . VAL A 1 73 ? 8.526 15.557 1.102 1.00 96.50 73 VAL A N 1
ATOM 560 C CA . VAL A 1 73 ? 7.404 16.295 1.701 1.00 96.50 73 VAL A CA 1
ATOM 561 C C . VAL A 1 73 ? 6.109 15.487 1.609 1.00 96.50 73 VAL A C 1
ATOM 563 O O . VAL A 1 73 ? 5.375 15.399 2.596 1.00 96.50 73 VAL A O 1
ATOM 566 N N . GLY A 1 74 ? 5.847 14.850 0.465 1.00 94.44 74 GLY A N 1
ATOM 567 C CA . GLY A 1 74 ? 4.686 13.982 0.275 1.00 94.44 74 GLY A CA 1
ATOM 568 C C . GLY A 1 74 ? 4.668 12.805 1.252 1.00 94.44 74 GLY A C 1
ATOM 569 O O . GLY A 1 74 ? 3.659 12.573 1.917 1.00 94.44 74 GLY A O 1
ATOM 570 N N . ILE A 1 75 ? 5.796 12.109 1.407 1.00 92.44 75 ILE A N 1
ATOM 571 C CA . ILE A 1 75 ? 5.935 10.983 2.344 1.00 92.44 75 ILE A CA 1
ATOM 572 C C . ILE A 1 75 ? 5.736 11.440 3.791 1.00 92.44 75 ILE A C 1
ATOM 574 O O . ILE A 1 75 ? 5.012 10.786 4.539 1.00 92.44 75 ILE A O 1
ATOM 578 N N . LEU A 1 76 ? 6.309 12.579 4.190 1.00 94.88 76 LEU A N 1
ATOM 579 C CA . LEU A 1 76 ? 6.118 13.127 5.537 1.00 94.88 76 LEU A CA 1
ATOM 580 C C . LEU A 1 76 ? 4.653 13.497 5.803 1.00 94.88 76 LEU A C 1
ATOM 582 O O . LEU A 1 76 ? 4.131 13.213 6.883 1.00 94.88 76 LEU A O 1
ATOM 586 N N . LEU A 1 77 ? 3.968 14.083 4.819 1.00 95.88 77 LEU A N 1
ATOM 587 C CA . LEU A 1 77 ? 2.547 14.407 4.928 1.00 95.88 77 LEU A CA 1
ATOM 588 C C . LEU A 1 77 ? 1.697 13.140 5.100 1.00 95.88 77 LEU A C 1
ATOM 590 O O . LEU A 1 77 ? 0.866 13.073 6.009 1.00 95.88 77 LEU A O 1
ATOM 594 N N . VAL A 1 78 ? 1.933 12.122 4.269 1.00 93.19 78 VAL A N 1
ATOM 595 C CA . VAL A 1 78 ? 1.257 10.821 4.380 1.00 93.19 78 VAL A CA 1
ATOM 596 C C . VAL A 1 78 ? 1.538 10.193 5.742 1.00 93.19 78 VAL A C 1
ATOM 598 O O . VAL A 1 78 ? 0.608 9.740 6.406 1.00 93.19 78 VAL A O 1
ATOM 601 N N . GLN A 1 79 ? 2.783 10.241 6.215 1.00 92.56 79 GLN A N 1
ATOM 602 C CA . GLN A 1 79 ? 3.166 9.696 7.512 1.00 92.56 79 GLN A CA 1
ATOM 603 C C . GLN A 1 79 ? 2.391 10.347 8.667 1.00 92.56 79 GLN A C 1
ATOM 605 O O . GLN A 1 79 ? 1.953 9.645 9.585 1.00 92.56 79 GLN A O 1
ATOM 610 N N . ILE A 1 80 ? 2.187 11.666 8.626 1.00 94.44 80 ILE A N 1
ATOM 611 C CA . ILE A 1 80 ? 1.379 12.386 9.620 1.00 94.44 80 ILE A CA 1
ATOM 612 C C . ILE A 1 80 ? -0.072 11.897 9.572 1.00 94.44 80 ILE A C 1
ATOM 614 O O . ILE A 1 80 ? -0.617 11.495 10.601 1.00 94.44 80 ILE A O 1
ATOM 618 N N . LEU A 1 81 ? -0.686 11.867 8.387 1.00 93.31 81 LEU A N 1
ATOM 619 C CA . LEU A 1 81 ? -2.080 11.439 8.220 1.00 93.31 81 LEU A CA 1
ATOM 620 C C . LEU A 1 81 ? -2.297 9.985 8.661 1.00 93.31 81 LEU A C 1
ATOM 622 O O . LEU A 1 81 ? -3.258 9.690 9.375 1.00 93.31 81 LEU A O 1
ATOM 626 N N . CYS A 1 82 ? -1.382 9.084 8.303 1.00 90.88 82 CYS A N 1
ATOM 627 C CA . CYS A 1 82 ? -1.413 7.690 8.734 1.00 90.88 82 CYS A CA 1
ATOM 628 C C . CYS A 1 82 ? -1.316 7.567 10.257 1.00 90.88 82 CYS A C 1
ATOM 630 O O . CYS A 1 82 ? -2.073 6.796 10.846 1.00 90.88 82 CYS A O 1
ATOM 632 N N . ASN A 1 83 ? -0.447 8.349 10.907 1.00 90.94 83 ASN A N 1
ATOM 633 C CA . ASN A 1 83 ? -0.357 8.362 12.366 1.00 90.94 83 ASN A CA 1
ATOM 634 C C . ASN A 1 83 ? -1.665 8.837 13.008 1.00 90.94 83 ASN A C 1
ATOM 636 O O . ASN A 1 83 ? -2.132 8.196 13.946 1.00 90.94 83 ASN A O 1
ATOM 640 N N . LEU A 1 84 ? -2.305 9.883 12.473 1.00 88.44 84 LEU A N 1
ATOM 641 C CA . LEU A 1 84 ? -3.603 10.357 12.972 1.00 88.44 84 LEU A CA 1
ATOM 642 C C . LEU A 1 84 ? -4.683 9.266 12.894 1.00 88.44 84 LEU A C 1
ATOM 644 O O . LEU A 1 84 ? -5.417 9.056 13.860 1.00 88.44 84 LEU A O 1
ATOM 648 N N . VAL A 1 85 ? -4.755 8.539 11.776 1.00 87.44 85 VAL A N 1
ATOM 649 C CA . VAL A 1 85 ? -5.706 7.425 11.601 1.00 87.44 85 VAL A CA 1
ATOM 650 C C . VAL A 1 85 ? -5.348 6.224 12.488 1.00 87.44 85 VAL A C 1
ATOM 652 O O . VAL A 1 85 ? -6.236 5.493 12.930 1.00 87.44 85 VAL A O 1
ATOM 655 N N . ALA A 1 86 ? -4.064 6.022 12.789 1.00 85.69 86 ALA A N 1
ATOM 656 C CA . ALA A 1 86 ? -3.590 4.905 13.599 1.00 85.69 86 ALA A CA 1
ATOM 657 C C . ALA A 1 86 ? -3.845 5.083 15.107 1.00 85.69 86 ALA A C 1
ATOM 659 O O . ALA A 1 86 ? -4.052 4.078 15.788 1.00 85.69 86 ALA A O 1
ATOM 660 N N . VAL A 1 87 ? -3.884 6.314 15.638 1.00 87.81 87 VAL A N 1
ATOM 661 C CA . VAL A 1 87 ? -4.100 6.603 17.077 1.00 87.81 87 VAL A CA 1
ATOM 662 C C . VAL A 1 87 ? -5.254 5.803 17.711 1.00 87.81 87 VAL A C 1
ATOM 664 O O . VAL A 1 87 ? -5.002 5.109 18.702 1.00 87.81 87 VAL A O 1
ATOM 667 N N . PRO A 1 88 ? -6.497 5.818 17.185 1.00 84.81 88 PRO A N 1
ATOM 668 C CA . PRO A 1 88 ? -7.603 5.078 17.800 1.00 84.81 88 PRO A CA 1
ATOM 669 C C . PRO A 1 88 ? -7.388 3.558 17.785 1.00 84.81 88 PRO A C 1
ATOM 671 O O . PRO A 1 88 ? -7.780 2.864 18.726 1.00 84.81 88 PRO A O 1
ATOM 674 N N . SER A 1 89 ? -6.730 3.027 16.750 1.00 82.75 89 SER A N 1
ATOM 675 C CA . SER A 1 89 ? -6.414 1.597 16.654 1.00 82.75 89 SER A CA 1
ATOM 676 C C . SER A 1 89 ? -5.275 1.200 17.602 1.00 82.75 89 SER A C 1
ATOM 678 O O . SER A 1 89 ? -5.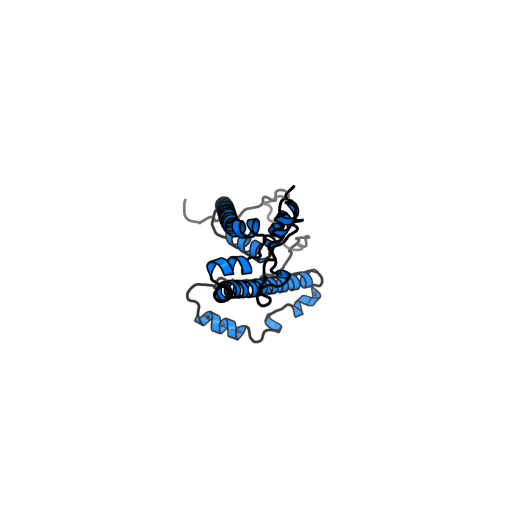325 0.138 18.221 1.00 82.75 89 SER A O 1
ATOM 680 N N . GLN A 1 90 ? -4.298 2.084 17.817 1.00 83.94 90 GLN A N 1
ATOM 681 C CA . GLN A 1 90 ? -3.221 1.881 18.788 1.00 83.94 90 GLN A CA 1
ATOM 682 C C . GLN A 1 90 ? -3.747 1.880 20.231 1.00 83.94 90 GLN A C 1
ATOM 684 O O . GLN A 1 90 ? -3.406 0.989 21.008 1.00 83.94 90 GLN A O 1
ATOM 689 N N . GLN A 1 91 ? -4.634 2.811 20.588 1.00 85.12 91 GLN A N 1
ATOM 690 C CA . GLN A 1 91 ? -5.184 2.901 21.948 1.00 85.12 91 GLN A CA 1
ATOM 691 C C . GLN A 1 91 ? -6.082 1.714 22.308 1.00 85.12 91 GLN A C 1
ATOM 693 O O . GLN A 1 91 ? -6.009 1.186 23.413 1.00 85.12 91 GLN A O 1
ATOM 698 N N . THR A 1 92 ? -6.930 1.284 21.375 1.00 81.25 92 THR A N 1
ATOM 699 C CA . THR A 1 92 ? -7.924 0.230 21.635 1.00 81.25 92 THR A CA 1
ATOM 700 C C . THR A 1 92 ? -7.413 -1.173 21.326 1.00 81.25 92 THR A C 1
ATOM 702 O O . THR A 1 92 ? -7.986 -2.142 21.812 1.00 81.25 92 THR A O 1
ATOM 705 N N . GLY A 1 93 ? -6.378 -1.308 20.490 1.00 79.06 93 GLY A N 1
ATOM 706 C CA . GLY A 1 93 ? -5.936 -2.602 19.962 1.00 79.06 93 GLY A CA 1
ATOM 707 C C . GLY A 1 93 ? -6.953 -3.293 19.067 1.00 79.06 93 GLY A C 1
ATOM 708 O O . GLY A 1 93 ? -6.743 -4.445 18.697 1.00 79.06 93 GLY A O 1
ATOM 709 N N . ALA A 1 94 ? -8.043 -2.608 18.716 1.00 83.06 94 ALA A N 1
ATOM 710 C CA . ALA A 1 94 ? -9.062 -3.145 17.842 1.00 83.06 94 ALA A CA 1
ATOM 711 C C . ALA A 1 94 ? -8.665 -2.929 16.371 1.00 83.06 94 ALA A C 1
ATOM 713 O O . ALA A 1 94 ? -8.131 -1.868 16.011 1.00 83.06 94 ALA A O 1
ATOM 714 N N . PRO A 1 95 ? -8.936 -3.913 15.496 1.00 82.44 95 PRO A N 1
ATOM 715 C CA . PRO A 1 95 ? -8.587 -3.809 14.089 1.00 82.44 95 PRO A CA 1
ATOM 716 C C . PRO A 1 95 ? -9.455 -2.760 13.383 1.00 82.44 95 PRO A C 1
ATOM 718 O O . PRO A 1 95 ? -10.580 -2.470 13.799 1.00 82.44 95 PRO A O 1
ATOM 721 N N . PHE A 1 96 ? -8.952 -2.225 12.267 1.00 82.31 96 PHE A N 1
ATOM 722 C CA . PHE A 1 96 ? -9.609 -1.164 11.491 1.00 82.31 96 PHE A CA 1
ATOM 723 C C . PHE A 1 96 ? -11.118 -1.391 11.241 1.00 82.31 96 PHE A C 1
ATOM 725 O O . PHE A 1 96 ? -11.891 -0.468 11.501 1.00 82.31 96 PHE A O 1
ATOM 732 N N . PRO A 1 97 ? -11.601 -2.596 10.856 1.00 81.25 97 PRO A N 1
ATOM 733 C CA . PRO A 1 97 ? -13.033 -2.829 10.654 1.00 81.25 97 PRO A CA 1
ATOM 734 C C . PRO A 1 97 ? -13.886 -2.619 11.911 1.00 81.25 97 PRO A C 1
ATOM 736 O O . PRO A 1 97 ? -15.055 -2.264 11.795 1.00 81.25 97 PRO A O 1
ATOM 739 N N . VAL A 1 98 ? -13.329 -2.831 13.108 1.00 82.44 98 VAL A N 1
ATOM 740 C CA . VAL A 1 98 ? -14.023 -2.607 14.385 1.00 82.44 98 VAL A CA 1
ATOM 741 C C . VAL A 1 98 ? -14.079 -1.115 14.704 1.00 82.44 98 VAL A C 1
ATOM 743 O O . VAL A 1 98 ? -15.138 -0.622 15.086 1.00 82.44 98 VAL A O 1
ATOM 746 N N . ILE A 1 99 ? -12.994 -0.376 14.456 1.00 84.88 99 ILE A N 1
ATOM 747 C CA . ILE A 1 99 ? -12.966 1.086 14.618 1.00 84.88 99 ILE A CA 1
ATOM 748 C C . ILE A 1 99 ? -13.941 1.768 13.655 1.00 84.88 99 ILE A C 1
ATOM 750 O O . ILE A 1 99 ? -14.692 2.652 14.062 1.00 84.88 99 ILE A O 1
ATOM 754 N N . CYS A 1 100 ? -14.034 1.302 12.408 1.00 82.62 100 CYS A N 1
ATOM 755 C CA . CYS A 1 100 ? -15.001 1.833 11.445 1.00 82.62 100 CYS A CA 1
ATOM 756 C C . CYS A 1 100 ? -16.461 1.653 11.886 1.00 82.62 100 CYS A C 1
ATOM 758 O O . CYS A 1 100 ? -17.302 2.479 11.528 1.00 82.62 100 CYS A O 1
ATOM 760 N N . ARG A 1 101 ? -16.782 0.619 12.680 1.00 84.94 101 ARG A N 1
ATOM 761 C CA . ARG A 1 101 ? -18.137 0.436 13.232 1.00 84.94 101 ARG A CA 1
ATOM 762 C C . ARG A 1 101 ? -18.503 1.527 14.237 1.00 84.94 101 ARG A C 1
ATOM 764 O O . ARG A 1 101 ? -19.687 1.825 14.356 1.00 84.94 101 ARG A O 1
ATOM 771 N N . ALA A 1 102 ? -17.528 2.135 14.918 1.00 81.00 102 ALA A N 1
ATOM 772 C CA . ALA A 1 102 ? -17.786 3.240 15.841 1.00 81.00 102 ALA A CA 1
ATOM 773 C C . ALA A 1 102 ? -18.264 4.506 15.106 1.00 81.00 102 ALA A C 1
ATOM 775 O O . ALA A 1 102 ? -19.112 5.223 15.626 1.00 81.00 102 ALA A O 1
ATOM 776 N N . SER A 1 103 ? -17.773 4.751 13.884 1.00 83.19 103 SER A N 1
ATOM 777 C CA . SER A 1 103 ? -18.150 5.924 13.078 1.00 83.19 103 SER A CA 1
ATOM 778 C C . SER A 1 103 ? -19.347 5.680 12.152 1.00 83.19 103 SER A C 1
ATOM 780 O O . SER A 1 103 ? -20.203 6.547 12.024 1.00 83.19 103 SER A O 1
ATOM 782 N N . PHE A 1 104 ? -19.421 4.514 11.500 1.00 79.25 104 PHE A N 1
ATOM 783 C CA . PHE A 1 104 ? -20.427 4.219 10.463 1.00 79.25 104 PHE A CA 1
ATOM 784 C C . PHE A 1 104 ? -21.531 3.251 10.921 1.00 79.25 104 PHE A C 1
ATOM 786 O O . PHE A 1 104 ? -22.448 2.936 10.161 1.00 79.25 104 PHE A O 1
ATOM 793 N N . GLY A 1 105 ? -21.458 2.744 12.152 1.00 82.94 105 GLY A N 1
ATOM 794 C CA . GLY A 1 105 ? -22.351 1.702 12.651 1.00 82.94 105 GLY A CA 1
ATOM 795 C C . GLY A 1 105 ? -22.048 0.312 12.076 1.00 82.94 105 GLY A C 1
ATOM 796 O O . GLY A 1 105 ? -21.210 0.126 11.192 1.00 82.94 105 GLY A O 1
ATOM 797 N N . VAL A 1 106 ? -22.754 -0.704 12.584 1.00 77.94 106 VAL A N 1
ATOM 798 C CA . VAL A 1 106 ? -22.490 -2.122 12.265 1.00 77.94 106 VAL A CA 1
ATOM 799 C C . VAL A 1 106 ? -22.723 -2.445 10.787 1.00 77.94 106 VAL A C 1
ATOM 801 O O . VAL A 1 106 ? -21.905 -3.123 10.172 1.00 77.94 106 VAL A O 1
ATOM 804 N N . LYS A 1 107 ? -23.823 -1.948 10.207 1.00 77.44 107 LYS A N 1
ATOM 805 C CA . LYS A 1 107 ? -24.155 -2.169 8.789 1.00 77.44 107 LYS A CA 1
ATOM 806 C C . LYS A 1 107 ? -23.423 -1.196 7.858 1.00 77.44 107 LYS A C 1
ATOM 808 O O . LYS A 1 107 ? -23.051 -1.584 6.756 1.00 77.44 107 LYS A O 1
ATOM 813 N N . GLY A 1 108 ? -23.176 0.040 8.300 1.00 78.88 108 GLY A N 1
ATOM 814 C CA . GLY A 1 108 ? -22.500 1.057 7.488 1.00 78.88 108 GLY A CA 1
ATOM 815 C C . GLY A 1 108 ? -21.001 0.813 7.316 1.00 78.88 108 GLY A C 1
ATOM 816 O O . GLY A 1 108 ? -20.449 1.189 6.287 1.00 78.88 108 GLY A O 1
ATOM 817 N N . ALA A 1 109 ? -20.350 0.098 8.243 1.00 83.19 109 ALA A N 1
ATOM 818 C CA . ALA A 1 109 ? -18.941 -0.292 8.125 1.00 83.19 109 ALA A CA 1
ATOM 819 C C . ALA A 1 109 ? -18.632 -1.203 6.915 1.00 83.19 109 ALA A C 1
ATOM 821 O O . ALA A 1 109 ? -17.466 -1.358 6.552 1.00 83.19 109 ALA A O 1
ATOM 822 N N . LEU A 1 110 ? -19.650 -1.775 6.259 1.00 84.06 110 LEU A N 1
ATOM 823 C CA . LEU A 1 110 ? -19.468 -2.568 5.043 1.00 84.06 110 LEU A CA 1
ATOM 824 C C . LEU A 1 110 ? -19.014 -1.714 3.849 1.00 84.06 110 LEU A C 1
ATOM 826 O O . LEU A 1 110 ? -18.222 -2.185 3.041 1.00 84.06 110 LEU A O 1
ATOM 830 N N . ILE A 1 111 ? -19.461 -0.458 3.759 1.00 88.12 111 ILE A N 1
ATOM 831 C CA . ILE A 1 111 ? -19.098 0.456 2.665 1.00 88.12 111 ILE A CA 1
ATOM 832 C C . ILE A 1 111 ? -17.584 0.740 2.647 1.00 88.12 111 ILE A C 1
ATOM 834 O O . ILE A 1 111 ? -16.952 0.457 1.628 1.00 88.12 111 ILE A O 1
ATOM 838 N N . PRO A 1 112 ? -16.949 1.231 3.736 1.00 86.06 112 PRO A N 1
ATOM 839 C CA . PRO A 1 112 ? -15.506 1.470 3.740 1.00 86.06 112 PRO A CA 1
ATOM 840 C C . PRO A 1 112 ? -14.700 0.175 3.587 1.00 86.06 112 PRO A C 1
ATOM 842 O O . PRO A 1 112 ? -13.644 0.185 2.953 1.00 86.06 112 PRO A O 1
ATOM 845 N N . ALA A 1 113 ? -15.199 -0.950 4.112 1.00 86.75 113 ALA A N 1
ATOM 846 C CA . ALA A 1 113 ? -14.568 -2.252 3.912 1.00 86.75 113 ALA A CA 1
ATOM 847 C C . ALA A 1 113 ? -14.584 -2.674 2.432 1.00 86.75 113 ALA A C 1
ATOM 849 O O . ALA A 1 113 ? -13.564 -3.124 1.913 1.00 86.75 113 ALA A O 1
ATOM 850 N N . PHE A 1 114 ? -15.710 -2.480 1.742 1.00 90.31 114 PHE A N 1
ATOM 851 C CA . PHE A 1 114 ? -15.854 -2.796 0.324 1.00 90.31 114 PHE A CA 1
ATOM 852 C C . PHE A 1 114 ? -14.957 -1.918 -0.549 1.00 90.31 114 PHE A C 1
ATOM 854 O O . PHE A 1 114 ? -14.192 -2.446 -1.351 1.00 90.31 114 PHE A O 1
ATOM 861 N N . VAL A 1 115 ? -14.982 -0.595 -0.347 1.00 92.06 115 VAL A N 1
ATOM 862 C CA . VAL A 1 115 ? -14.134 0.349 -1.099 1.00 92.06 115 VAL A CA 1
ATOM 863 C C . VAL A 1 115 ? -12.656 -0.016 -0.956 1.00 92.06 115 VAL A C 1
ATOM 865 O O . VAL A 1 115 ? -11.937 -0.107 -1.951 1.00 92.06 115 VAL A O 1
ATOM 868 N N . ARG A 1 116 ? -12.206 -0.306 0.272 1.00 91.44 116 ARG A N 1
ATOM 869 C CA . ARG A 1 116 ? -10.832 -0.754 0.525 1.00 91.44 116 ARG A CA 1
ATOM 870 C C . ARG A 1 116 ? -10.525 -2.086 -0.169 1.00 91.44 116 ARG A C 1
ATOM 872 O O . ARG A 1 116 ? -9.428 -2.249 -0.696 1.00 91.44 116 ARG A O 1
ATOM 879 N N . GLY A 1 117 ? -11.479 -3.017 -0.183 1.00 92.19 117 GLY A N 1
ATOM 880 C CA . GLY A 1 117 ? -11.352 -4.304 -0.867 1.00 92.19 117 GLY A CA 1
ATOM 881 C C . GLY A 1 117 ? -11.172 -4.160 -2.379 1.00 92.19 117 GLY A C 1
ATOM 882 O O . GLY A 1 117 ? -10.266 -4.771 -2.935 1.00 92.19 117 GLY A O 1
ATOM 883 N N . VAL A 1 118 ? -11.967 -3.310 -3.036 1.00 95.69 118 VAL A N 1
ATOM 884 C CA . VAL A 1 118 ? -11.849 -3.068 -4.487 1.00 95.69 118 VAL A CA 1
ATOM 885 C C . VAL A 1 118 ? -10.474 -2.502 -4.835 1.00 95.69 118 VAL A C 1
ATOM 887 O O . VAL A 1 118 ? -9.810 -3.021 -5.730 1.00 95.69 118 VAL A O 1
ATOM 890 N N . ILE A 1 119 ? -10.009 -1.493 -4.091 1.00 93.88 119 ILE A N 1
ATOM 891 C CA . ILE A 1 119 ? -8.682 -0.897 -4.311 1.00 93.88 119 ILE A CA 1
ATOM 892 C C . ILE A 1 119 ? -7.581 -1.953 -4.139 1.00 93.88 119 ILE A C 1
ATOM 894 O O . ILE A 1 119 ? -6.669 -2.024 -4.960 1.00 93.88 119 ILE A O 1
ATOM 898 N N . ALA A 1 120 ? -7.688 -2.810 -3.118 1.00 91.94 120 ALA A N 1
ATOM 899 C CA . ALA A 1 120 ? -6.724 -3.882 -2.882 1.00 91.94 120 ALA A CA 1
ATOM 900 C C . ALA A 1 120 ? -6.684 -4.907 -4.029 1.00 91.94 120 ALA A C 1
ATOM 902 O O . ALA A 1 120 ? -5.599 -5.325 -4.427 1.00 91.94 120 ALA A O 1
ATOM 903 N N . VAL A 1 121 ? -7.838 -5.281 -4.592 1.00 94.38 121 VAL A N 1
ATOM 904 C CA . VAL A 1 121 ? -7.910 -6.200 -5.741 1.00 94.38 121 VAL A CA 1
ATOM 905 C C . VAL A 1 121 ? -7.287 -5.571 -6.987 1.00 94.38 121 VAL A C 1
ATOM 907 O O . VAL A 1 121 ? -6.477 -6.217 -7.650 1.00 94.38 121 VAL A O 1
ATOM 910 N N . CYS A 1 122 ? -7.607 -4.308 -7.283 1.00 92.75 122 CYS A N 1
ATOM 911 C CA . CYS A 1 122 ? -7.002 -3.589 -8.406 1.00 92.75 122 CYS A CA 1
ATOM 912 C C . CYS A 1 122 ? -5.477 -3.512 -8.259 1.00 92.75 122 CYS A C 1
ATOM 914 O O . CYS A 1 122 ? -4.746 -3.810 -9.204 1.00 92.75 122 CYS A O 1
ATOM 916 N N . TRP A 1 123 ? -4.993 -3.172 -7.061 1.00 88.44 123 TRP A N 1
ATOM 917 C CA . TRP A 1 123 ? -3.561 -3.091 -6.782 1.00 88.44 123 TRP A CA 1
ATOM 918 C C . TRP A 1 123 ? -2.864 -4.447 -6.918 1.00 88.44 123 TRP A C 1
ATOM 920 O O . TRP A 1 123 ? -1.824 -4.551 -7.568 1.00 88.44 123 TRP A O 1
ATOM 930 N N . TYR A 1 124 ? -3.464 -5.506 -6.373 1.00 90.19 124 TYR A N 1
ATOM 931 C CA . TYR A 1 124 ? -2.957 -6.868 -6.518 1.00 90.19 124 TYR A CA 1
ATOM 932 C C . TYR A 1 124 ? -2.877 -7.306 -7.989 1.00 90.19 124 TYR A C 1
ATOM 934 O O . TYR A 1 124 ? -1.901 -7.944 -8.390 1.00 90.19 124 TYR A O 1
ATOM 942 N N . GLY A 1 125 ? -3.859 -6.924 -8.811 1.00 90.19 125 GLY A N 1
ATOM 943 C CA . GLY A 1 125 ? -3.849 -7.189 -10.250 1.00 90.19 125 GLY A CA 1
ATOM 944 C C . GLY A 1 125 ? -2.661 -6.536 -10.959 1.00 90.19 125 GLY A C 1
ATOM 945 O O . GLY A 1 125 ? -1.938 -7.214 -11.689 1.00 90.19 125 GLY A O 1
ATOM 946 N N . ILE A 1 126 ? -2.404 -5.252 -10.685 1.00 89.00 126 ILE A N 1
ATOM 947 C CA . ILE A 1 126 ? -1.264 -4.516 -11.259 1.00 89.00 126 ILE A CA 1
ATOM 948 C C . ILE A 1 126 ? 0.065 -5.158 -10.845 1.00 89.00 126 ILE A C 1
ATOM 950 O O . ILE A 1 126 ? 0.923 -5.392 -11.695 1.00 89.00 126 ILE A O 1
ATOM 954 N N . GLN A 1 127 ? 0.231 -5.494 -9.564 1.00 87.69 127 GLN A N 1
ATOM 955 C CA . GLN A 1 127 ? 1.468 -6.114 -9.076 1.00 87.69 127 GLN A CA 1
ATOM 956 C C . GLN A 1 127 ? 1.701 -7.495 -9.692 1.00 87.69 127 GLN A C 1
ATOM 958 O O . GLN A 1 127 ? 2.827 -7.829 -10.050 1.00 87.69 127 GLN A O 1
ATOM 963 N N . THR A 1 128 ? 0.637 -8.280 -9.864 1.00 89.69 128 THR A N 1
ATOM 964 C CA . THR A 1 128 ? 0.719 -9.601 -10.501 1.00 89.69 128 THR A CA 1
ATOM 965 C C . THR A 1 128 ? 1.098 -9.480 -11.977 1.00 89.69 128 THR A C 1
ATOM 967 O O . THR A 1 128 ? 1.936 -10.237 -12.464 1.00 89.69 128 THR A O 1
ATOM 970 N N . TRP A 1 129 ? 0.535 -8.497 -12.684 1.00 88.00 129 TRP A N 1
ATOM 971 C CA . TRP A 1 129 ? 0.891 -8.212 -14.073 1.00 88.00 129 TRP A CA 1
ATOM 972 C C . TRP A 1 129 ? 2.359 -7.780 -14.216 1.00 88.00 129 TRP A C 1
ATOM 974 O O . TRP A 1 129 ? 3.094 -8.344 -15.028 1.00 88.00 129 TRP A O 1
ATOM 984 N N . LEU A 1 130 ? 2.822 -6.849 -13.375 1.00 85.56 130 LEU A N 1
ATOM 985 C CA . LEU A 1 130 ? 4.221 -6.410 -13.355 1.00 85.56 130 LEU A CA 1
ATOM 986 C C . LEU A 1 130 ? 5.181 -7.562 -13.018 1.00 85.56 130 LEU A C 1
ATOM 988 O O . LEU A 1 130 ? 6.215 -7.712 -13.669 1.00 85.56 130 LEU A O 1
ATOM 992 N N . ALA A 1 131 ? 4.828 -8.405 -12.045 1.00 87.12 131 ALA A N 1
ATOM 993 C CA . ALA A 1 131 ? 5.614 -9.580 -11.678 1.00 87.12 131 ALA A CA 1
ATOM 994 C C . ALA A 1 131 ? 5.692 -10.602 -12.823 1.00 87.12 131 ALA A C 1
ATOM 996 O O . ALA A 1 131 ? 6.759 -11.164 -13.067 1.00 87.12 131 ALA A O 1
ATOM 997 N N . SER A 1 132 ? 4.594 -10.804 -13.561 1.00 87.44 132 SER A N 1
ATOM 998 C CA . SER A 1 132 ? 4.580 -11.661 -14.752 1.00 87.44 132 SER A CA 1
ATOM 999 C C . SER A 1 132 ? 5.551 -11.156 -15.820 1.00 87.44 132 SER A C 1
ATOM 1001 O O . SER A 1 132 ? 6.319 -11.943 -16.367 1.00 87.44 132 SER A O 1
ATOM 1003 N N . ASN A 1 133 ? 5.574 -9.848 -16.090 1.00 85.06 133 ASN A N 1
ATOM 1004 C CA . ASN A 1 133 ? 6.511 -9.267 -17.056 1.00 85.06 133 ASN A CA 1
ATOM 1005 C C . ASN A 1 133 ? 7.968 -9.423 -16.598 1.00 85.06 133 ASN A C 1
ATOM 1007 O O . ASN A 1 133 ? 8.825 -9.826 -17.384 1.00 85.06 133 ASN A O 1
ATOM 1011 N N . ALA A 1 134 ? 8.246 -9.162 -15.317 1.00 85.94 134 ALA A N 1
ATOM 1012 C CA . ALA A 1 134 ? 9.578 -9.356 -14.749 1.00 85.94 134 ALA A CA 1
ATOM 1013 C C . ALA A 1 134 ? 10.043 -10.819 -14.862 1.00 85.94 134 ALA A C 1
ATOM 1015 O O . ALA A 1 134 ? 11.203 -11.079 -15.184 1.00 85.94 134 ALA A O 1
ATOM 1016 N N . LEU A 1 135 ? 9.133 -11.777 -14.658 1.00 87.25 135 LEU A N 1
ATOM 1017 C CA . LEU A 1 135 ? 9.416 -13.201 -14.814 1.00 87.25 135 LEU A CA 1
ATOM 1018 C C . LEU A 1 135 ? 9.763 -13.566 -16.263 1.00 87.25 135 LEU A C 1
ATOM 1020 O O . LEU A 1 135 ? 10.721 -14.306 -16.480 1.00 87.25 135 LEU A O 1
ATOM 1024 N N . VAL A 1 136 ? 9.038 -13.032 -17.251 1.00 86.44 136 VAL A N 1
ATOM 1025 C CA . VAL A 1 136 ? 9.351 -13.250 -18.675 1.00 86.44 136 VAL A CA 1
ATOM 1026 C C . VAL A 1 136 ? 10.764 -12.757 -18.995 1.00 86.44 136 VAL A C 1
ATOM 1028 O O . VAL A 1 136 ? 11.557 -13.502 -19.567 1.00 86.44 136 VAL A O 1
ATOM 1031 N N . VAL A 1 137 ? 11.120 -11.546 -18.556 1.00 84.38 137 VAL A N 1
ATOM 1032 C CA . VAL A 1 137 ? 12.469 -10.987 -18.759 1.00 84.38 137 VAL A CA 1
ATOM 1033 C C . VAL A 1 137 ? 13.542 -11.852 -18.088 1.00 84.38 137 VAL A C 1
ATOM 1035 O O . VAL A 1 137 ? 14.585 -12.117 -18.688 1.00 84.38 137 VAL A O 1
ATOM 1038 N N . LEU A 1 138 ? 13.290 -12.342 -16.871 1.00 86.94 138 LEU A N 1
ATOM 1039 C CA . LEU A 1 138 ? 14.213 -13.232 -16.164 1.00 86.94 138 LEU A CA 1
ATOM 1040 C C . LEU A 1 138 ? 14.434 -14.548 -16.924 1.00 86.94 138 LEU A C 1
ATOM 1042 O O . LEU A 1 138 ? 15.574 -14.987 -17.080 1.00 86.94 138 LEU A O 1
ATOM 1046 N N . ILE A 1 139 ? 13.359 -15.160 -17.428 1.00 86.69 139 ILE A N 1
ATOM 1047 C CA . ILE A 1 139 ? 13.431 -16.400 -18.212 1.00 86.69 139 ILE A CA 1
ATOM 1048 C C . ILE A 1 139 ? 14.259 -16.180 -19.480 1.00 86.69 139 ILE A C 1
ATOM 1050 O O . ILE A 1 139 ? 15.153 -16.977 -19.762 1.00 86.69 139 ILE A O 1
ATOM 1054 N N . LEU A 1 140 ? 14.027 -15.080 -20.200 1.00 83.94 140 LEU A N 1
ATOM 1055 C CA . LEU A 1 140 ? 14.803 -14.726 -21.392 1.00 83.94 140 LEU A CA 1
ATOM 1056 C C . LEU A 1 140 ? 16.283 -14.499 -21.083 1.00 83.94 140 LEU A C 1
ATOM 1058 O O . LEU A 1 140 ? 17.146 -14.889 -21.868 1.00 83.94 140 LEU A O 1
ATOM 1062 N N . LYS A 1 141 ? 16.589 -13.914 -19.921 1.00 83.31 141 LYS A N 1
ATOM 1063 C CA . LYS A 1 141 ? 17.971 -13.710 -19.478 1.00 83.31 141 LYS A CA 1
ATOM 1064 C C . LYS A 1 141 ? 18.683 -15.032 -19.179 1.00 83.31 141 LYS A C 1
ATOM 1066 O O . LYS A 1 141 ? 19.866 -15.156 -19.491 1.00 83.31 141 LYS A O 1
ATOM 1071 N N . CYS A 1 142 ? 17.993 -15.993 -18.562 1.00 85.81 142 CYS A N 1
ATOM 1072 C CA . CYS A 1 142 ? 18.561 -17.294 -18.197 1.00 85.81 142 CYS A CA 1
ATOM 1073 C C . CYS A 1 142 ? 18.624 -18.275 -19.375 1.00 85.81 142 CYS A C 1
ATOM 1075 O O . CYS A 1 142 ? 19.553 -19.076 -19.454 1.00 85.81 142 CYS A O 1
ATOM 1077 N N . ALA A 1 143 ? 17.647 -18.229 -20.277 1.00 83.75 143 ALA A N 1
ATOM 1078 C CA . ALA A 1 143 ? 17.543 -19.125 -21.416 1.00 83.75 143 ALA A CA 1
ATOM 1079 C C . ALA A 1 143 ? 17.108 -18.335 -22.666 1.00 83.75 143 ALA A C 1
ATOM 1081 O O . ALA A 1 143 ? 15.925 -18.325 -23.016 1.00 83.75 143 ALA A O 1
ATOM 1082 N N . PRO A 1 144 ? 18.056 -17.699 -23.382 1.00 77.44 144 PRO A N 1
ATOM 1083 C CA . PRO A 1 144 ? 17.739 -16.848 -24.533 1.00 77.44 144 PRO A CA 1
ATOM 1084 C C . PRO A 1 144 ? 17.093 -17.620 -25.694 1.00 77.44 144 PRO A C 1
ATOM 1086 O O . PRO A 1 144 ? 16.407 -17.029 -26.520 1.00 77.44 144 PRO A O 1
ATOM 1089 N N . ALA A 1 145 ? 17.238 -18.951 -25.729 1.00 76.88 145 ALA A N 1
ATOM 1090 C CA . ALA A 1 145 ? 16.567 -19.830 -26.689 1.00 76.88 145 ALA A CA 1
ATOM 1091 C C . ALA A 1 145 ? 15.025 -19.819 -26.578 1.00 76.88 145 ALA A C 1
ATOM 1093 O O . ALA A 1 145 ? 14.347 -20.265 -27.503 1.00 76.88 145 ALA A O 1
ATOM 1094 N N . LEU A 1 146 ? 14.462 -19.319 -25.470 1.00 72.25 146 LEU A N 1
ATOM 1095 C CA . LEU A 1 146 ? 13.013 -19.197 -25.271 1.00 72.25 146 LEU A CA 1
ATOM 1096 C C . LEU A 1 146 ? 12.432 -17.869 -25.803 1.00 72.25 146 LEU A C 1
ATOM 1098 O O . LEU A 1 146 ? 11.239 -17.626 -25.631 1.00 72.25 146 LEU A O 1
ATOM 1102 N N . SER A 1 147 ? 13.226 -17.031 -26.481 1.00 68.94 147 SER A N 1
ATOM 1103 C CA . SER A 1 147 ? 12.777 -15.750 -27.061 1.00 68.94 147 SER A CA 1
ATOM 1104 C C . SER A 1 147 ? 11.584 -15.873 -28.007 1.00 68.94 147 SER A C 1
ATOM 1106 O O . SER A 1 147 ? 10.675 -15.051 -27.948 1.00 68.94 147 SER A O 1
ATOM 1108 N N . SER A 1 148 ? 11.522 -16.949 -28.792 1.00 70.44 148 SER A N 1
ATOM 1109 C CA . SER A 1 148 ? 10.402 -17.240 -29.699 1.00 70.44 148 SER A CA 1
ATOM 1110 C C . SER A 1 148 ? 9.054 -17.426 -28.991 1.00 70.44 148 SER A C 1
ATOM 1112 O O . SER A 1 148 ? 8.009 -17.173 -29.585 1.00 70.44 148 SER A O 1
ATOM 1114 N N . TRP A 1 149 ? 9.058 -17.839 -27.721 1.00 65.94 149 TRP A N 1
ATOM 1115 C CA . TRP A 1 149 ? 7.847 -18.069 -26.924 1.00 65.94 149 TRP A CA 1
ATOM 1116 C C . TRP A 1 149 ? 7.407 -16.834 -26.136 1.00 65.94 149 TRP A C 1
ATOM 1118 O O . TRP A 1 149 ? 6.257 -16.758 -25.709 1.00 65.94 149 TRP A O 1
ATOM 1128 N N . ALA A 1 150 ? 8.313 -15.877 -25.930 1.00 69.00 150 ALA A N 1
ATOM 1129 C CA . ALA A 1 150 ? 8.018 -14.616 -25.257 1.00 69.00 150 ALA A CA 1
ATOM 1130 C C . ALA A 1 150 ? 7.488 -13.537 -26.213 1.00 69.00 150 ALA A C 1
ATOM 1132 O O . ALA A 1 150 ? 7.009 -12.502 -25.752 1.00 69.00 150 ALA A O 1
ATOM 1133 N N . ASP A 1 151 ? 7.571 -13.769 -27.525 1.00 67.06 151 ASP A N 1
ATOM 1134 C CA . ASP A 1 151 ? 7.127 -12.817 -28.533 1.00 67.06 151 ASP A CA 1
ATOM 1135 C C . ASP A 1 151 ? 5.589 -12.718 -28.544 1.00 67.06 151 ASP A C 1
ATOM 1137 O O . ASP A 1 151 ? 4.862 -13.641 -28.942 1.00 67.06 151 ASP A O 1
ATOM 1141 N N . ILE A 1 152 ? 5.085 -11.591 -28.037 1.00 59.53 152 ILE A N 1
ATOM 1142 C CA . ILE A 1 152 ? 3.658 -11.347 -27.771 1.00 59.53 152 ILE A CA 1
ATOM 1143 C C . ILE A 1 152 ? 2.852 -11.378 -29.083 1.00 59.53 152 ILE A C 1
ATOM 1145 O O . ILE A 1 152 ? 1.724 -11.883 -29.111 1.00 59.53 152 ILE A O 1
ATOM 1149 N N . GLY A 1 153 ? 3.461 -10.933 -30.189 1.00 59.56 153 GLY A N 1
ATOM 1150 C CA . GLY A 1 153 ? 2.830 -10.872 -31.510 1.00 59.56 153 GLY A CA 1
ATOM 1151 C C . GLY A 1 153 ? 2.498 -12.237 -32.126 1.00 59.56 153 GLY A C 1
ATOM 1152 O O . GLY A 1 153 ? 1.622 -12.325 -32.982 1.00 59.56 153 GLY A O 1
ATOM 1153 N N . GLN A 1 154 ? 3.137 -13.321 -31.675 1.00 55.19 154 GLN A N 1
ATOM 1154 C CA . GLN A 1 154 ? 2.876 -14.674 -32.187 1.00 55.19 154 GLN A CA 1
ATOM 1155 C C . GLN A 1 154 ? 1.653 -15.337 -31.516 1.00 55.19 154 GLN A C 1
ATOM 1157 O O . GLN A 1 154 ? 1.060 -16.252 -32.090 1.00 55.19 154 GLN A O 1
ATOM 1162 N N . HIS A 1 155 ? 1.246 -14.882 -30.321 1.00 53.00 155 HIS A N 1
ATOM 1163 C CA . HIS A 1 155 ? 0.292 -15.606 -29.465 1.00 53.00 155 HIS A CA 1
ATOM 1164 C C . HIS A 1 155 ? -0.994 -14.831 -29.122 1.00 53.00 155 HIS A C 1
ATOM 1166 O O . HIS A 1 155 ? -1.992 -15.456 -28.751 1.00 53.00 155 HIS A O 1
ATOM 1172 N N . VAL A 1 156 ? -1.032 -13.500 -29.269 1.00 53.84 156 VAL A N 1
ATOM 1173 C CA . VAL A 1 156 ? -2.208 -12.686 -28.901 1.00 53.84 156 VAL A CA 1
ATOM 1174 C C . VAL A 1 156 ? -2.987 -12.211 -30.136 1.00 53.84 156 VAL A C 1
ATOM 1176 O O . VAL A 1 156 ? -2.872 -11.079 -30.582 1.00 53.84 156 VAL A O 1
ATOM 1179 N N . ARG A 1 157 ? -3.883 -13.061 -30.653 1.00 54.69 157 ARG A N 1
ATOM 1180 C CA . ARG A 1 157 ? -4.852 -12.737 -31.735 1.00 54.69 157 ARG A CA 1
ATOM 1181 C C . ARG A 1 157 ? -6.037 -11.856 -31.271 1.00 54.69 157 ARG A C 1
ATOM 1183 O O . ARG A 1 157 ? -7.137 -11.973 -31.798 1.00 54.69 157 ARG A O 1
ATOM 1190 N N . ARG A 1 158 ? -5.897 -11.127 -30.165 1.00 53.91 158 ARG A N 1
ATOM 1191 C CA . ARG A 1 158 ? -6.990 -10.320 -29.589 1.00 53.91 158 ARG A CA 1
ATOM 1192 C C . ARG A 1 158 ? -6.506 -8.987 -29.007 1.00 53.91 158 ARG A C 1
ATOM 1194 O O . ARG A 1 158 ? -7.227 -8.402 -28.208 1.00 53.91 158 ARG A O 1
ATOM 1201 N N . GLN A 1 159 ? -5.271 -8.576 -29.311 1.00 55.00 159 GLN A N 1
ATOM 1202 C CA . GLN A 1 159 ? -4.699 -7.279 -28.920 1.00 55.00 159 GLN A CA 1
ATOM 1203 C C . GLN A 1 159 ? -5.040 -6.198 -29.945 1.00 55.00 159 GLN A C 1
ATOM 1205 O O . GLN A 1 159 ? -5.425 -5.111 -29.542 1.00 55.00 159 GLN A O 1
ATOM 1210 N N . ASP A 1 160 ? -5.074 -6.570 -31.224 1.00 60.91 160 ASP A N 1
ATOM 1211 C CA . ASP A 1 160 ? -5.657 -5.819 -32.340 1.00 60.91 160 ASP A CA 1
ATOM 1212 C C . ASP A 1 160 ? -7.013 -5.184 -31.999 1.00 60.91 160 ASP A C 1
ATOM 1214 O O . ASP A 1 160 ? -7.226 -3.998 -32.226 1.00 60.91 160 ASP A O 1
ATOM 1218 N N . LEU A 1 161 ? -7.906 -5.952 -31.371 1.00 60.19 161 LEU A N 1
ATOM 1219 C CA . LEU A 1 161 ? -9.243 -5.489 -31.001 1.00 60.19 161 LEU A CA 1
ATOM 1220 C C . LEU A 1 161 ? -9.224 -4.467 -29.847 1.00 60.19 161 LEU A C 1
ATOM 1222 O O . LEU A 1 161 ? -10.099 -3.611 -29.769 1.00 60.19 161 LEU A O 1
ATOM 1226 N N . TRP A 1 162 ? -8.243 -4.542 -28.941 1.00 51.47 162 TRP A N 1
ATOM 1227 C CA . TRP A 1 162 ? -8.063 -3.552 -27.870 1.00 51.47 162 TRP A CA 1
ATOM 1228 C C . TRP A 1 162 ? -7.330 -2.302 -28.356 1.00 51.47 162 TRP A C 1
ATOM 1230 O O . TRP A 1 162 ? -7.625 -1.217 -27.859 1.00 51.47 162 TRP A O 1
ATOM 1240 N N . ASP A 1 163 ? -6.429 -2.444 -29.325 1.00 62.88 163 ASP A N 1
ATOM 1241 C CA . ASP A 1 163 ? -5.752 -1.330 -29.987 1.00 62.88 163 ASP A CA 1
ATOM 1242 C C . ASP A 1 163 ? -6.762 -0.518 -30.825 1.00 62.88 163 ASP A C 1
ATOM 1244 O O . ASP A 1 163 ? -6.822 0.704 -30.698 1.00 62.88 163 ASP A O 1
ATOM 1248 N N . GLU A 1 164 ? -7.669 -1.188 -31.548 1.00 61.28 164 GLU A N 1
ATOM 1249 C CA . GLU A 1 164 ? -8.769 -0.559 -32.304 1.00 61.28 164 GLU A CA 1
ATOM 1250 C C . GLU A 1 164 ? -9.778 0.170 -31.389 1.00 61.28 164 GLU A C 1
ATOM 1252 O O . GLU A 1 164 ? -10.240 1.272 -31.689 1.00 61.28 164 GLU A O 1
ATOM 1257 N N . ILE A 1 165 ? -10.088 -0.398 -30.217 1.00 58.25 165 ILE A N 1
ATOM 1258 C CA . ILE A 1 165 ? -10.936 0.256 -29.203 1.00 58.25 165 ILE A CA 1
ATOM 1259 C C . ILE A 1 165 ? -10.193 1.414 -28.507 1.00 58.25 165 ILE A C 1
ATOM 1261 O O . ILE A 1 165 ? -10.818 2.409 -28.130 1.00 58.25 165 ILE A O 1
ATOM 1265 N N . GLY A 1 166 ? -8.873 1.305 -28.333 1.00 51.00 166 GLY A N 1
ATOM 1266 C CA . GLY A 1 166 ? -8.017 2.328 -27.727 1.00 51.00 166 GLY A CA 1
ATOM 1267 C C . GLY A 1 166 ? -7.853 3.574 -28.598 1.00 51.00 166 GLY A C 1
ATOM 1268 O O . GLY A 1 166 ? -7.843 4.690 -28.072 1.00 51.00 166 GLY A O 1
ATOM 1269 N N . GLU A 1 167 ? -7.820 3.416 -29.921 1.00 52.38 167 GLU A N 1
ATOM 1270 C CA . GLU A 1 167 ? -7.781 4.542 -30.861 1.00 52.38 167 GLU A CA 1
ATOM 1271 C C . GLU A 1 167 ? -9.076 5.366 -30.878 1.00 52.38 167 GLU A C 1
ATOM 1273 O O . GLU A 1 167 ? -9.026 6.582 -31.073 1.00 52.38 167 GLU A O 1
ATOM 1278 N N . LEU A 1 168 ? -10.230 4.761 -30.574 1.00 49.34 168 LEU A N 1
ATOM 1279 C CA . LEU A 1 168 ? -11.511 5.480 -30.511 1.00 49.34 168 LEU A CA 1
ATOM 1280 C C . LEU A 1 168 ? -11.630 6.434 -29.308 1.00 49.34 168 LEU A C 1
ATOM 1282 O O . LEU A 1 168 ? -12.513 7.292 -29.305 1.00 49.34 168 LEU A O 1
ATOM 1286 N N . ASN A 1 169 ? -10.754 6.321 -28.303 1.00 42.00 169 ASN A N 1
ATOM 1287 C CA . ASN A 1 169 ? -10.765 7.175 -27.108 1.00 42.00 169 ASN A CA 1
ATOM 1288 C C . ASN A 1 169 ? -9.520 8.077 -26.992 1.00 42.00 169 ASN A C 1
ATOM 1290 O O . ASN A 1 169 ? -9.296 8.694 -25.949 1.00 42.00 169 ASN A O 1
ATOM 1294 N N . ASN A 1 170 ? -8.717 8.189 -28.060 1.00 41.28 170 ASN A N 1
ATOM 1295 C CA . ASN A 1 170 ? -7.522 9.038 -28.124 1.00 41.28 170 ASN A CA 1
ATOM 1296 C C . ASN A 1 170 ? -7.854 10.529 -28.319 1.00 41.28 170 ASN A C 1
ATOM 1298 O O . ASN A 1 170 ? -7.355 11.213 -29.209 1.00 41.28 170 ASN A O 1
ATOM 1302 N N . GLY A 1 171 ? -8.641 11.061 -27.387 1.00 41.09 171 GLY A N 1
ATOM 1303 C CA . GLY A 1 171 ? -8.478 12.421 -26.899 1.00 41.09 171 GLY A CA 1
ATOM 1304 C C . GLY A 1 171 ? -7.604 12.418 -25.642 1.00 41.09 171 GLY A C 1
ATOM 1305 O O . GLY A 1 171 ? -8.121 12.543 -24.538 1.00 41.09 171 GLY A O 1
ATOM 1306 N N . GLY A 1 172 ? -6.282 12.292 -25.805 1.00 45.94 172 GLY A N 1
ATOM 1307 C CA . GLY A 1 172 ? -5.321 12.916 -24.886 1.00 45.94 172 GLY A CA 1
ATOM 1308 C C . GLY A 1 172 ? -4.876 12.182 -23.615 1.00 45.94 172 GLY A C 1
ATOM 1309 O O . GLY A 1 172 ? -4.591 12.877 -22.643 1.00 45.94 172 GLY A O 1
ATOM 1310 N N . PHE A 1 173 ? -4.747 10.846 -23.581 1.00 41.91 173 PHE A N 1
ATOM 1311 C CA . PHE A 1 173 ? -4.140 10.214 -22.393 1.00 41.91 173 PHE A CA 1
ATOM 1312 C C . PHE A 1 173 ? -2.960 9.257 -22.618 1.00 41.91 173 PHE A C 1
ATOM 1314 O O . PHE A 1 173 ? -2.072 9.281 -21.775 1.00 41.91 173 PHE A O 1
ATOM 1321 N N . LEU A 1 174 ? -2.845 8.465 -23.696 1.00 41.97 174 LEU A N 1
ATOM 1322 C CA . LEU A 1 174 ? -1.736 7.489 -23.799 1.00 41.97 174 LEU A CA 1
ATOM 1323 C C . LEU A 1 174 ? -1.283 7.185 -25.239 1.00 41.97 174 LEU A C 1
ATOM 1325 O O . LEU A 1 174 ? -1.492 6.084 -25.738 1.00 41.97 174 LEU A O 1
ATOM 1329 N N . ALA A 1 175 ? -0.586 8.118 -25.888 1.00 39.94 175 ALA A N 1
ATOM 1330 C CA . ALA A 1 175 ? 0.128 7.820 -2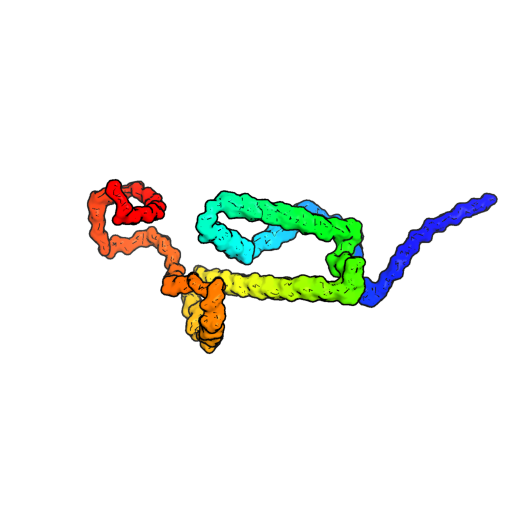7.132 1.00 39.94 175 ALA A CA 1
ATOM 1331 C C . ALA A 1 175 ? 1.491 8.523 -27.180 1.00 39.94 175 ALA A C 1
ATOM 1333 O O . ALA A 1 175 ? 1.678 9.537 -27.840 1.00 39.94 175 ALA A O 1
ATOM 1334 N N . HIS A 1 176 ? 2.458 7.948 -26.467 1.00 35.31 176 HIS A N 1
ATOM 1335 C CA . HIS A 1 176 ? 3.857 7.983 -26.893 1.00 35.31 176 HIS A CA 1
ATOM 1336 C C . HIS A 1 176 ? 4.457 6.585 -26.717 1.00 35.31 176 HIS A C 1
ATOM 1338 O O . HIS A 1 176 ? 5.456 6.374 -26.032 1.00 35.31 176 HIS A O 1
ATOM 1344 N N . ARG A 1 177 ? 3.787 5.588 -27.306 1.00 47.62 177 ARG A N 1
ATOM 1345 C CA . ARG A 1 177 ? 4.423 4.307 -27.602 1.00 47.62 177 ARG A CA 1
ATOM 1346 C C . ARG A 1 177 ? 5.237 4.562 -28.869 1.00 47.62 177 ARG A C 1
ATOM 1348 O O . ARG A 1 177 ? 4.696 4.547 -29.963 1.00 47.62 177 ARG A O 1
ATOM 1355 N N . ASN A 1 178 ? 6.496 4.954 -28.689 1.00 35.97 178 ASN A N 1
ATOM 1356 C CA . ASN A 1 178 ? 7.439 5.039 -29.796 1.00 35.97 178 ASN A CA 1
ATOM 1357 C C . ASN A 1 178 ? 7.606 3.625 -30.364 1.00 35.97 178 ASN A C 1
ATOM 1359 O O . ASN A 1 178 ? 8.100 2.742 -29.661 1.00 35.97 178 ASN A O 1
ATOM 1363 N N . ASP A 1 179 ? 7.204 3.442 -31.620 1.00 39.25 179 ASP A N 1
ATOM 1364 C CA . ASP A 1 179 ? 7.486 2.287 -32.484 1.00 39.25 179 ASP A CA 1
ATOM 1365 C C . ASP A 1 179 ? 8.970 2.251 -32.902 1.00 39.25 179 ASP A C 1
ATOM 1367 O O . ASP A 1 179 ? 9.327 2.090 -34.066 1.00 39.25 179 ASP A O 1
ATOM 1371 N N . GLU A 1 180 ? 9.869 2.408 -31.938 1.00 37.22 180 GLU A N 1
ATOM 1372 C CA . GLU A 1 180 ? 11.293 2.155 -32.118 1.00 37.22 180 GLU A CA 1
ATOM 1373 C C . GLU A 1 180 ? 11.557 0.838 -31.396 1.00 37.22 180 GLU A C 1
ATOM 1375 O O . GLU A 1 180 ? 11.560 0.775 -30.165 1.00 37.22 180 GLU A O 1
ATOM 1380 N N . GLY A 1 181 ? 11.676 -0.243 -32.171 1.00 34.41 181 GLY A N 1
ATOM 1381 C CA . GLY A 1 181 ? 11.939 -1.583 -31.666 1.00 34.41 181 GLY A CA 1
ATOM 1382 C C . GLY A 1 181 ? 13.069 -1.562 -30.642 1.00 34.41 181 GLY A C 1
ATOM 1383 O O . GLY A 1 181 ? 14.238 -1.402 -30.992 1.00 34.41 181 GLY A O 1
ATOM 1384 N N . VAL A 1 182 ? 12.704 -1.744 -29.372 1.00 33.16 182 VAL A N 1
ATOM 1385 C CA . VAL A 1 182 ? 13.644 -1.927 -28.268 1.00 33.16 182 VAL A CA 1
ATOM 1386 C C . VAL A 1 182 ? 14.346 -3.260 -28.502 1.00 33.16 182 VAL A C 1
ATOM 1388 O O . VAL A 1 182 ? 13.918 -4.320 -28.043 1.00 33.16 182 VAL A O 1
ATOM 1391 N N . LYS A 1 183 ? 15.436 -3.202 -29.268 1.00 26.09 183 LYS A N 1
ATOM 1392 C CA . LYS A 1 183 ? 16.484 -4.212 -29.259 1.00 26.09 183 LYS A CA 1
ATOM 1393 C C . LYS A 1 183 ? 17.012 -4.277 -27.830 1.00 26.09 183 LYS A C 1
ATOM 1395 O O . LYS A 1 183 ? 17.689 -3.365 -27.368 1.00 26.09 183 LYS A O 1
ATOM 1400 N N . TYR A 1 184 ? 16.724 -5.369 -27.135 1.00 34.06 184 TYR A N 1
ATOM 1401 C CA . TYR A 1 184 ? 17.496 -5.775 -25.966 1.00 34.06 184 TYR A CA 1
ATOM 1402 C C . TYR A 1 184 ? 18.858 -6.307 -26.444 1.00 34.06 184 TYR A C 1
ATOM 1404 O O . TYR A 1 184 ? 19.114 -7.505 -26.389 1.00 34.06 184 TYR A O 1
ATOM 1412 N N . GLU A 1 185 ? 19.706 -5.421 -26.962 1.00 31.81 185 GLU A N 1
ATOM 1413 C CA . GLU A 1 185 ? 21.134 -5.668 -27.176 1.00 31.81 185 GLU A CA 1
ATOM 1414 C C . GLU A 1 185 ? 21.855 -5.205 -25.903 1.00 31.81 185 GLU A C 1
ATOM 1416 O O . GLU A 1 185 ? 21.960 -4.000 -25.657 1.00 31.81 185 GLU A O 1
ATOM 1421 N N . PRO A 1 186 ? 22.312 -6.109 -25.019 1.00 32.19 186 PRO A N 1
ATOM 1422 C CA . PRO A 1 186 ? 23.361 -5.754 -24.087 1.00 32.19 186 PRO A CA 1
ATOM 1423 C C . PRO A 1 186 ? 24.643 -5.676 -24.915 1.00 32.19 186 PRO A C 1
ATOM 1425 O O . PRO A 1 186 ? 25.401 -6.644 -24.958 1.00 32.19 186 PRO A O 1
ATOM 1428 N N . GLU A 1 187 ? 24.864 -4.543 -25.582 1.00 38.56 187 GLU A N 1
ATOM 1429 C CA . GLU A 1 187 ? 26.089 -4.267 -26.331 1.00 38.56 187 GLU A CA 1
ATOM 1430 C C . GLU A 1 187 ? 27.224 -4.027 -25.321 1.00 38.56 187 GLU A C 1
ATOM 1432 O O . GLU A 1 187 ? 27.685 -2.921 -25.040 1.00 38.56 187 GLU A O 1
ATOM 1437 N N . ILE A 1 188 ? 27.632 -5.124 -24.684 1.00 36.16 188 ILE A N 1
ATOM 1438 C CA . ILE A 1 188 ? 28.969 -5.314 -24.156 1.00 36.16 188 ILE A CA 1
ATOM 1439 C C . ILE A 1 188 ? 29.844 -5.260 -25.408 1.00 36.16 188 ILE A C 1
ATOM 1441 O O . ILE A 1 188 ? 29.988 -6.267 -26.096 1.00 36.16 188 ILE A O 1
ATOM 1445 N N . LEU A 1 189 ? 30.378 -4.077 -25.725 1.00 40.97 189 LEU A N 1
ATOM 1446 C CA . LEU A 1 189 ? 31.415 -3.873 -26.738 1.00 40.97 189 LEU A CA 1
ATOM 1447 C C . LEU A 1 189 ? 32.699 -4.597 -26.295 1.00 40.97 189 LEU A C 1
ATOM 1449 O O . LEU A 1 189 ? 33.689 -3.997 -25.879 1.00 40.97 189 LEU A O 1
ATOM 1453 N N . ALA A 1 190 ? 32.655 -5.926 -26.333 1.00 34.94 190 ALA A N 1
ATOM 1454 C CA . ALA A 1 190 ? 33.815 -6.764 -26.536 1.00 34.94 190 ALA A CA 1
ATOM 1455 C C . ALA A 1 190 ? 34.137 -6.633 -28.025 1.00 34.94 190 ALA A C 1
ATOM 1457 O O . ALA A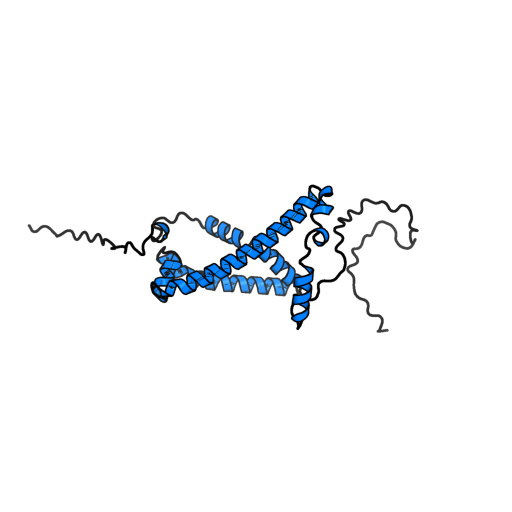 1 190 ? 33.338 -7.029 -28.868 1.00 34.94 190 ALA A O 1
ATOM 1458 N N . GLY A 1 191 ? 35.244 -5.949 -28.310 1.00 44.50 191 GLY A N 1
ATOM 1459 C CA . GLY A 1 191 ? 35.582 -5.469 -29.642 1.00 44.50 191 GLY A CA 1
ATOM 1460 C C . GLY A 1 191 ? 35.528 -6.545 -30.718 1.00 44.50 191 GLY A C 1
ATOM 1461 O O . GLY A 1 191 ? 36.093 -7.619 -30.547 1.00 44.50 191 GLY A O 1
ATOM 1462 N N . ASP A 1 192 ? 34.898 -6.185 -31.831 1.00 39.53 192 ASP A N 1
ATOM 1463 C CA . ASP A 1 192 ? 35.003 -6.861 -33.120 1.00 39.53 192 ASP A CA 1
ATOM 1464 C C . ASP A 1 192 ? 34.725 -5.835 -34.239 1.00 39.53 192 ASP A C 1
ATOM 1466 O O . ASP A 1 192 ? 33.793 -5.959 -35.023 1.00 39.53 192 ASP A O 1
ATOM 1470 N N . ASP A 1 193 ? 35.561 -4.793 -34.328 1.00 37.91 193 ASP A N 1
ATOM 1471 C CA . ASP A 1 193 ? 35.614 -3.913 -35.504 1.00 37.91 193 ASP A CA 1
ATOM 1472 C C . ASP A 1 193 ? 36.727 -4.378 -36.450 1.00 37.91 193 ASP A C 1
ATOM 1474 O O . ASP A 1 193 ? 37.813 -3.796 -36.542 1.00 37.91 193 ASP A O 1
ATOM 1478 N N . ILE A 1 194 ? 36.450 -5.453 -37.193 1.00 40.41 194 ILE A N 1
ATOM 1479 C CA . ILE A 1 194 ? 37.171 -5.746 -38.433 1.00 40.41 194 ILE A CA 1
ATOM 1480 C C . ILE A 1 194 ? 36.449 -5.009 -39.563 1.00 40.41 194 ILE A C 1
ATOM 1482 O O . ILE A 1 194 ? 35.534 -5.542 -40.184 1.00 40.41 194 ILE A O 1
ATOM 1486 N N . GLY A 1 195 ? 36.894 -3.784 -39.852 1.00 42.91 195 GLY A N 1
ATOM 1487 C CA . GLY A 1 195 ? 36.594 -3.112 -41.121 1.00 42.91 195 GLY A CA 1
ATOM 1488 C C . GLY A 1 195 ? 35.906 -1.753 -41.013 1.00 42.91 195 GLY A C 1
ATOM 1489 O O . GLY A 1 195 ? 34.815 -1.574 -41.540 1.00 42.91 195 GLY A O 1
ATOM 1490 N N . GLY A 1 196 ? 36.579 -0.763 -40.427 1.00 32.50 196 GLY A N 1
ATOM 1491 C CA . GLY A 1 196 ? 36.190 0.646 -40.521 1.00 32.50 196 GLY A CA 1
ATOM 1492 C C . GLY A 1 196 ? 37.418 1.548 -40.418 1.00 32.50 196 GLY A C 1
ATOM 1493 O O . GLY A 1 196 ? 38.259 1.366 -39.545 1.00 32.50 196 GLY A O 1
ATOM 1494 N N . THR A 1 197 ? 37.585 2.477 -41.357 1.00 37.84 197 THR A N 1
ATOM 1495 C CA . THR A 1 197 ? 38.757 3.358 -41.477 1.00 37.84 197 THR A CA 1
ATOM 1496 C C . THR A 1 197 ? 38.853 4.348 -40.312 1.00 37.84 197 THR A C 1
ATOM 1498 O O . THR A 1 197 ? 37.943 5.147 -40.111 1.00 37.84 197 THR A O 1
ATOM 1501 N N . VAL A 1 198 ? 39.972 4.323 -39.584 1.00 46.88 198 VAL A N 1
ATOM 1502 C CA . VAL A 1 198 ? 40.256 5.177 -38.417 1.00 46.88 198 VAL A CA 1
ATOM 1503 C C . VAL A 1 198 ? 40.522 6.632 -38.848 1.00 46.88 198 VAL A C 1
ATOM 1505 O O . VAL A 1 198 ? 41.428 6.876 -39.647 1.00 46.88 198 VAL A O 1
ATOM 1508 N N . ASP A 1 199 ? 39.754 7.598 -38.320 1.00 46.06 199 ASP A N 1
ATOM 1509 C CA . ASP A 1 199 ? 40.013 9.044 -38.474 1.00 46.06 199 ASP A CA 1
ATOM 1510 C C . ASP A 1 199 ? 41.278 9.426 -37.668 1.00 46.06 199 ASP A C 1
ATOM 1512 O O . ASP A 1 199 ? 41.314 9.211 -36.454 1.00 46.06 199 ASP A O 1
ATOM 1516 N N . PRO A 1 200 ? 42.327 9.998 -38.295 1.00 47.88 200 PRO A N 1
ATOM 1517 C CA . PRO A 1 200 ? 43.597 10.293 -37.628 1.00 47.88 200 PRO A CA 1
ATOM 1518 C C . PRO A 1 200 ? 43.545 11.427 -36.591 1.00 47.88 200 PRO A C 1
ATOM 1520 O O . PRO A 1 200 ? 44.572 11.738 -35.985 1.00 47.88 200 PRO A O 1
ATOM 1523 N N . ARG A 1 201 ? 42.398 12.085 -36.391 1.00 47.84 201 ARG A N 1
ATOM 1524 C CA . ARG A 1 201 ? 42.283 13.241 -35.486 1.00 47.84 201 ARG A CA 1
ATOM 1525 C C . ARG A 1 201 ? 42.068 12.895 -34.013 1.00 47.84 201 ARG A C 1
ATOM 1527 O O . ARG A 1 201 ? 42.095 13.815 -33.200 1.00 47.84 201 ARG A O 1
ATOM 1534 N N . TYR A 1 202 ? 41.897 11.622 -33.654 1.00 43.62 202 TYR A N 1
ATOM 1535 C CA . TYR A 1 202 ? 41.699 11.210 -32.261 1.00 43.62 202 TYR A CA 1
ATOM 1536 C C . TYR A 1 202 ? 42.667 10.083 -31.856 1.00 43.62 202 TYR A C 1
ATOM 1538 O O . TYR A 1 202 ? 42.543 8.963 -32.353 1.00 43.62 202 TYR A O 1
ATOM 1546 N N . PRO A 1 203 ? 43.651 10.341 -30.975 1.00 40.78 203 PRO A N 1
ATOM 1547 C CA . PRO A 1 203 ? 44.490 9.289 -30.416 1.00 40.78 203 PRO A CA 1
ATOM 1548 C C . PRO A 1 203 ? 43.701 8.445 -29.390 1.00 40.78 203 PRO A C 1
ATOM 1550 O O . PRO A 1 203 ? 42.880 8.982 -28.644 1.00 40.78 203 PRO A O 1
ATOM 1553 N N . PRO A 1 204 ? 43.936 7.123 -29.320 1.00 41.19 204 PRO A N 1
ATOM 1554 C CA . PRO A 1 204 ? 43.227 6.244 -28.399 1.00 41.19 204 PRO A CA 1
ATOM 1555 C C . PRO A 1 204 ? 43.769 6.439 -26.976 1.00 41.19 204 PRO A C 1
ATOM 1557 O O . PRO A 1 204 ? 44.895 6.052 -26.670 1.00 41.19 204 PRO A O 1
ATOM 1560 N N . GLY A 1 205 ? 42.971 7.059 -26.109 1.00 45.72 205 GLY A N 1
ATOM 1561 C CA . GLY A 1 205 ? 43.326 7.294 -24.705 1.00 45.72 205 GLY A CA 1
ATOM 1562 C C . GLY A 1 205 ? 42.338 8.179 -23.947 1.00 45.72 205 GLY A C 1
ATOM 1563 O O . GLY A 1 205 ? 42.147 7.978 -22.753 1.00 45.72 205 GLY A O 1
ATOM 1564 N N . ASP A 1 206 ? 41.631 9.066 -24.649 1.00 36.06 206 ASP A N 1
ATOM 1565 C CA . ASP A 1 206 ? 40.751 10.058 -24.027 1.00 36.06 206 ASP A CA 1
ATOM 1566 C C . ASP A 1 206 ? 39.280 9.801 -24.384 1.00 36.06 206 ASP A C 1
ATOM 1568 O O . ASP A 1 206 ? 38.657 10.524 -25.160 1.00 36.06 206 ASP A O 1
ATOM 1572 N N . ALA A 1 207 ? 38.699 8.749 -23.804 1.00 42.34 207 ALA A N 1
ATOM 1573 C CA . ALA A 1 207 ? 37.251 8.543 -23.814 1.00 42.34 207 ALA A CA 1
ATOM 1574 C C . ALA A 1 207 ? 36.586 9.542 -22.852 1.00 42.34 207 ALA A C 1
ATOM 1576 O O . ALA A 1 207 ? 36.210 9.215 -21.726 1.00 42.34 207 ALA A O 1
ATOM 1577 N N . SER A 1 208 ? 36.469 10.790 -23.296 1.00 39.72 208 SER A N 1
ATOM 1578 C CA . SER A 1 208 ? 35.618 11.780 -22.642 1.00 39.72 208 SER A CA 1
ATOM 1579 C C . SER A 1 208 ? 34.170 11.441 -22.980 1.00 39.72 208 SER A C 1
ATOM 1581 O O . SER A 1 208 ? 33.788 11.461 -24.148 1.00 39.72 208 SER A O 1
ATOM 1583 N N . ALA A 1 209 ? 33.365 11.115 -21.970 1.00 39.88 209 ALA A N 1
ATOM 1584 C CA . ALA A 1 209 ? 31.921 10.969 -22.096 1.00 39.88 209 ALA A CA 1
ATOM 1585 C C . ALA A 1 209 ? 31.321 12.284 -22.622 1.00 39.88 209 ALA A C 1
ATOM 1587 O O . ALA A 1 209 ? 31.133 13.244 -21.872 1.00 39.88 209 ALA A O 1
ATOM 1588 N N . VAL A 1 210 ? 31.059 12.344 -23.928 1.00 4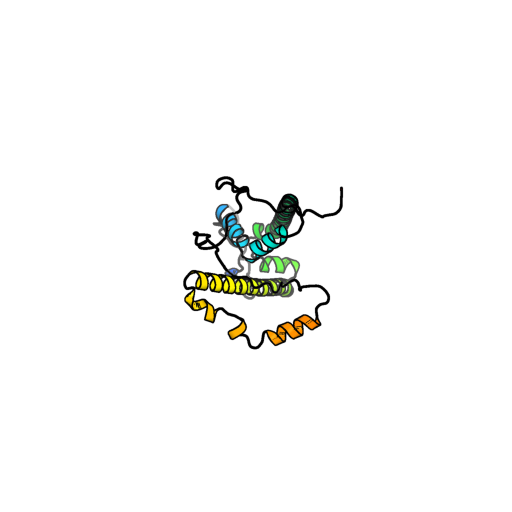1.31 210 VAL A N 1
ATOM 1589 C CA . VAL A 1 210 ? 30.370 13.467 -24.564 1.00 41.31 210 VAL A CA 1
ATOM 1590 C C . VAL A 1 210 ? 28.891 13.349 -24.209 1.00 41.31 210 VAL A C 1
ATOM 1592 O O . VAL A 1 210 ? 28.122 12.638 -24.851 1.00 41.31 210 VAL A O 1
ATOM 1595 N N . PHE A 1 211 ? 28.505 14.029 -23.129 1.00 33.72 211 PHE A N 1
ATOM 1596 C CA . PHE A 1 211 ? 27.117 14.378 -22.857 1.00 33.72 211 PHE A CA 1
ATOM 1597 C C . PHE A 1 211 ? 26.631 15.278 -23.996 1.00 33.72 211 PHE A C 1
ATOM 1599 O O . PHE A 1 211 ? 27.174 16.361 -24.210 1.00 33.72 211 PHE A O 1
ATOM 1606 N N . GLY A 1 212 ? 25.640 14.802 -24.750 1.00 38.31 212 GLY A N 1
ATOM 1607 C CA . GLY A 1 212 ? 25.068 15.517 -25.885 1.00 38.31 212 GLY A CA 1
ATOM 1608 C C . GLY A 1 212 ? 24.500 16.876 -25.477 1.00 38.31 212 GLY A C 1
ATOM 1609 O O . GLY A 1 212 ? 23.436 16.954 -24.865 1.00 38.31 212 GLY A O 1
ATOM 1610 N N . GLY A 1 213 ? 25.210 17.942 -25.839 1.00 31.98 213 GLY A N 1
ATOM 1611 C CA . GLY A 1 213 ? 24.674 19.292 -25.942 1.00 31.98 213 GLY A CA 1
ATOM 1612 C C . GLY A 1 213 ? 24.051 19.469 -27.323 1.00 31.98 213 GLY A C 1
ATOM 1613 O O . GLY A 1 213 ? 24.691 19.216 -28.339 1.00 31.98 213 GLY A O 1
ATOM 1614 N N . ARG A 1 214 ? 22.781 19.864 -27.355 1.00 39.94 214 ARG A N 1
ATOM 1615 C CA . ARG A 1 214 ? 22.063 20.266 -28.565 1.00 39.94 214 ARG A CA 1
ATOM 1616 C C . ARG A 1 214 ? 22.641 21.609 -29.027 1.00 39.94 214 ARG A C 1
ATOM 1618 O O . ARG A 1 214 ? 22.468 22.603 -28.332 1.00 39.94 214 ARG A O 1
ATOM 1625 N N . GLU A 1 215 ? 23.361 21.631 -30.146 1.00 45.66 215 GLU A N 1
ATOM 1626 C CA . GLU A 1 215 ? 23.777 22.876 -30.801 1.00 45.66 215 GLU A CA 1
ATOM 1627 C C . GLU A 1 215 ? 22.743 23.249 -31.868 1.00 45.66 215 GLU A C 1
ATOM 1629 O O . GLU A 1 215 ? 22.563 22.546 -32.866 1.00 45.66 215 GLU A O 1
ATOM 1634 N N . ASP A 1 216 ? 22.039 24.355 -31.635 1.00 45.19 216 ASP A N 1
ATOM 1635 C CA . ASP A 1 216 ? 21.099 24.949 -32.580 1.00 45.19 216 ASP A CA 1
ATOM 1636 C C . ASP A 1 216 ? 21.891 25.808 -33.586 1.00 45.19 216 ASP A C 1
ATOM 1638 O O . ASP A 1 216 ? 22.603 26.729 -33.175 1.00 45.19 216 ASP A O 1
ATOM 1642 N N . PRO A 1 217 ? 21.790 25.585 -34.909 1.00 49.91 217 PRO A N 1
ATOM 1643 C CA . PRO A 1 217 ? 22.628 26.287 -35.871 1.00 49.91 217 PRO A CA 1
ATOM 1644 C C . PRO A 1 217 ? 21.973 27.599 -36.313 1.00 49.91 217 PRO A C 1
ATOM 1646 O O . PRO A 1 217 ? 21.640 27.746 -37.480 1.00 49.91 217 PRO A O 1
ATOM 1649 N N . HIS A 1 218 ? 21.768 28.555 -35.405 1.00 41.94 218 HIS A N 1
ATOM 1650 C CA . HIS A 1 218 ? 21.457 29.949 -35.757 1.00 41.94 218 HIS A CA 1
ATOM 1651 C C . HIS A 1 218 ? 21.792 30.897 -34.597 1.00 41.94 218 HIS A C 1
ATOM 1653 O O . HIS A 1 218 ? 20.898 31.328 -33.880 1.00 41.94 218 HIS A O 1
ATOM 1659 N N . CYS A 1 219 ? 23.070 31.244 -34.436 1.00 41.25 219 CYS A N 1
ATOM 1660 C CA . CYS A 1 219 ? 23.518 32.565 -33.977 1.00 41.25 219 CYS A CA 1
ATOM 1661 C C . CYS A 1 219 ? 25.039 32.665 -34.162 1.00 41.25 219 CYS A C 1
ATOM 1663 O O . CYS A 1 219 ? 25.778 31.790 -33.719 1.00 41.25 219 CYS A O 1
ATOM 1665 N N . ALA A 1 220 ? 25.458 33.706 -34.882 1.00 40.75 220 ALA A N 1
ATOM 1666 C CA . ALA A 1 220 ? 26.847 34.103 -35.101 1.00 40.75 220 ALA A CA 1
ATOM 1667 C C . ALA A 1 220 ? 27.341 35.021 -33.976 1.00 40.75 220 ALA A C 1
ATOM 1669 O O . ALA A 1 220 ? 26.480 35.685 -33.351 1.00 40.75 220 ALA A O 1
#

InterPro domains:
  IPR001248 Purine-cytosine permease [PF02133] (26-153)
  IPR045225 Uracil/uridine/allantoin permease [PTHR30618] (13-146)

Sequence (220 aa):
MSEPASFSHSRHVELNASLSNSALLPTTERTWSWFDYLSFWMSDVHSVGTYVTLGNLFASDLPGMAVAIGLLVGILLVQILCNLVAVPSQQTGAPFPVICRASFGVKGALIPAFVRGVIAVCWYGIQTWLASNALVVLILKCAPALSSWADIGQHVRRQDLWDEIGELNNGGFLAHRNDEGVKYEPEILAGDDIGGTVDPRYPPGDASAVFGGREDPHCA